Protein AF-A0A017RX42-F1 (afdb_monomer)

pLDDT: mean 83.81, std 12.06, range [43.91, 97.25]

Sequence (228 aa):
MAVVIDRKNDELLVKFDYSPERIAKVKTIEGYRWNALQKTWIIPFNEDNLAALKCLYHNEQMKIVFEDNSEDSIL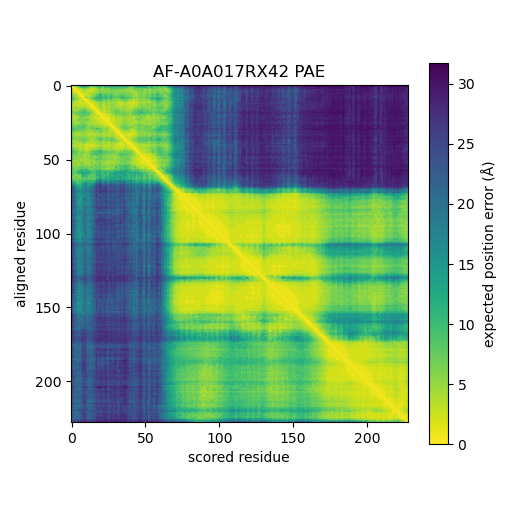IKRMEEELKLKGYSFKTRKSYLSHIKRFESYIIGKNIKDIAQQDIRNYILFLLDDEKSSHSFANQAISALKFLCSEVLKQGKIVETLPRPKRENKLPNVLSQEEVLRILKAVKNEKHKTLLFLIYSSGLRVGEVTRLKIEDIISSRMMIRVNQ

Foldseek 3Di:
DEWEWEDDPQKIWTDDDDDPLVVVLQVVAPPWDADPVVRTIIHGHDPVRVVSVCVSCVVGHYHYDYPPPDPVVVLLVLLLVQCVVVPHDPVLNVLLSVLVVVLCVVVPPDDPLPDALVSLQVVLVVLVPPPVHDLVNSQSSLVSNCSSCVPRSVNNVRNPPPDRDDDDDDDDDDDDPVRLVVVLVVDPDPVVSVLSCCCVVVVDDPVQSVPFDPVQQPPVVRGGHTDD

Structure (mmCIF, N/CA/C/O backbone):
data_AF-A0A017RX42-F1
#
_entry.id   AF-A0A017RX42-F1
#
loop_
_atom_site.group_PDB
_atom_site.id
_atom_site.type_symbol
_atom_site.label_atom_id
_atom_site.label_alt_id
_atom_site.label_comp_id
_atom_site.label_asym_id
_atom_site.label_entity_id
_atom_site.label_seq_id
_atom_site.pdbx_PDB_ins_code
_atom_site.Cartn_x
_atom_site.Cartn_y
_atom_site.Cartn_z
_atom_site.occupancy
_atom_site.B_iso_or_equiv
_atom_site.auth_seq_id
_atom_site.auth_comp_id
_atom_site.auth_asym_id
_atom_site.auth_atom_id
_atom_site.pdbx_PDB_model_num
ATOM 1 N N . MET A 1 1 ? 27.787 -2.022 21.077 1.00 50.81 1 MET A N 1
ATOM 2 C CA . MET A 1 1 ? 26.830 -2.236 22.189 1.00 50.81 1 MET A CA 1
ATOM 3 C C . MET A 1 1 ? 25.848 -1.079 22.179 1.00 50.81 1 MET A C 1
ATOM 5 O O . MET A 1 1 ? 26.275 0.049 22.397 1.00 50.81 1 MET A O 1
ATOM 9 N N . ALA A 1 2 ? 24.596 -1.336 21.800 1.00 66.75 2 ALA A N 1
ATOM 10 C CA . ALA A 1 2 ? 23.608 -0.298 21.509 1.00 66.75 2 ALA A CA 1
ATOM 11 C C . ALA A 1 2 ? 22.861 0.148 22.772 1.00 66.75 2 ALA A C 1
ATOM 13 O O . ALA A 1 2 ? 22.537 -0.684 23.617 1.00 66.75 2 ALA A O 1
ATOM 14 N N . VAL A 1 3 ? 22.566 1.443 22.878 1.00 67.69 3 VAL A N 1
ATOM 15 C CA . VAL A 1 3 ? 21.619 1.960 23.875 1.00 67.69 3 VAL A CA 1
ATOM 16 C C . VAL A 1 3 ? 20.220 1.757 23.306 1.00 67.69 3 VAL A C 1
ATOM 18 O O . VAL A 1 3 ? 19.921 2.218 22.201 1.00 67.69 3 VAL A O 1
ATOM 21 N N . VAL A 1 4 ? 19.381 1.021 24.030 1.00 70.00 4 VAL A N 1
ATOM 22 C CA . VAL A 1 4 ? 17.989 0.789 23.649 1.00 70.00 4 VAL A CA 1
ATOM 23 C C . VAL A 1 4 ? 17.122 1.716 24.480 1.00 70.00 4 VAL A C 1
ATOM 25 O O . VAL A 1 4 ? 17.139 1.638 25.707 1.00 70.00 4 VAL A O 1
ATOM 28 N N . ILE A 1 5 ? 16.390 2.603 23.813 1.00 71.12 5 ILE A N 1
ATOM 29 C CA . ILE A 1 5 ? 15.388 3.445 24.466 1.00 71.12 5 ILE A CA 1
ATOM 30 C C . ILE A 1 5 ? 14.026 2.955 24.019 1.00 71.12 5 ILE A C 1
ATOM 32 O O . ILE A 1 5 ? 13.739 2.898 22.824 1.00 71.12 5 ILE A O 1
ATOM 36 N N . ASP A 1 6 ? 13.223 2.582 24.993 1.00 66.69 6 ASP A N 1
ATOM 37 C CA . ASP A 1 6 ? 11.866 2.109 24.824 1.00 66.69 6 ASP A CA 1
ATOM 38 C C . ASP A 1 6 ? 10.901 3.108 25.466 1.00 66.69 6 ASP A C 1
ATOM 40 O O . ASP A 1 6 ? 11.273 3.835 26.387 1.00 66.69 6 ASP A O 1
ATOM 44 N N . ARG A 1 7 ? 9.690 3.227 24.930 1.00 66.62 7 ARG A N 1
ATOM 45 C CA . ARG A 1 7 ? 8.656 4.116 25.465 1.00 66.62 7 ARG A CA 1
ATOM 46 C C . ARG A 1 7 ? 7.469 3.262 25.844 1.00 66.62 7 ARG A C 1
ATOM 48 O O . ARG A 1 7 ? 6.911 2.574 24.997 1.00 66.62 7 ARG A O 1
ATOM 55 N N . LYS A 1 8 ? 7.031 3.400 27.089 1.00 66.38 8 LYS A N 1
ATOM 56 C CA . LYS A 1 8 ? 5.819 2.767 27.586 1.00 66.38 8 LYS A CA 1
ATOM 57 C C . LYS A 1 8 ? 4.974 3.826 28.287 1.00 66.38 8 LYS A C 1
ATOM 59 O O . LYS A 1 8 ? 5.347 4.304 29.352 1.00 66.38 8 LYS A O 1
ATOM 64 N N . ASN A 1 9 ? 3.846 4.197 27.678 1.00 66.88 9 ASN A N 1
ATOM 65 C CA . ASN A 1 9 ? 2.970 5.288 28.131 1.00 66.88 9 ASN A CA 1
ATOM 66 C C . ASN A 1 9 ? 3.731 6.634 28.249 1.00 66.88 9 ASN A C 1
ATOM 68 O O . ASN A 1 9 ? 4.363 7.068 27.277 1.00 66.88 9 ASN A O 1
ATOM 72 N N . ASP A 1 10 ? 3.692 7.255 29.433 1.00 69.56 10 ASP A N 1
ATOM 73 C CA . ASP A 1 10 ? 4.395 8.495 29.797 1.00 69.56 10 ASP A CA 1
ATOM 74 C C . ASP A 1 10 ? 5.782 8.236 30.414 1.00 69.56 10 ASP A C 1
ATOM 76 O O . ASP A 1 10 ? 6.328 9.069 31.135 1.00 69.56 10 ASP A O 1
ATOM 80 N N . GLU A 1 11 ? 6.382 7.072 30.149 1.00 77.81 11 GLU A N 1
ATOM 81 C CA . GLU A 1 11 ? 7.690 6.693 30.681 1.00 77.81 11 GLU A CA 1
ATOM 82 C C . GLU A 1 11 ? 8.645 6.219 29.573 1.00 77.81 11 GLU A C 1
ATOM 84 O O . GLU A 1 11 ? 8.285 5.470 28.661 1.00 77.81 11 GLU A O 1
ATOM 89 N N . LEU A 1 12 ? 9.900 6.651 29.669 1.00 77.25 12 LEU A N 1
ATOM 90 C CA . LEU A 1 12 ? 11.029 6.245 28.838 1.00 77.25 12 LEU A CA 1
ATOM 91 C C . LEU A 1 12 ? 11.862 5.203 29.589 1.00 77.25 12 LEU A C 1
ATOM 93 O O . LEU A 1 12 ? 12.390 5.468 30.667 1.00 77.25 12 LEU A O 1
ATOM 97 N N . LEU A 1 13 ? 12.001 4.020 29.002 1.00 77.69 13 LEU A N 1
ATOM 98 C CA . LEU A 1 13 ? 12.786 2.898 29.497 1.00 77.69 13 LEU A CA 1
ATOM 99 C C . LEU A 1 13 ? 14.137 2.865 28.778 1.00 77.69 13 LEU A C 1
ATOM 101 O O . LEU A 1 13 ? 14.226 2.532 27.599 1.00 77.69 13 LEU A O 1
ATOM 105 N N . VAL A 1 14 ? 15.214 3.175 29.488 1.00 78.81 14 VAL A N 1
ATOM 106 C CA . VAL A 1 14 ? 16.574 3.177 28.943 1.00 78.81 14 VAL A CA 1
ATOM 107 C C . VAL A 1 14 ? 17.309 1.907 29.384 1.00 78.81 14 VAL A C 1
ATOM 109 O O . VAL A 1 14 ? 17.491 1.647 30.578 1.00 78.81 14 VAL A O 1
ATOM 112 N N . LYS A 1 15 ? 17.736 1.106 28.401 1.00 79.25 15 LYS A N 1
ATOM 113 C CA . LYS A 1 15 ? 18.467 -0.161 28.553 1.00 79.25 15 LYS A CA 1
ATOM 114 C C . LYS A 1 15 ? 19.851 -0.059 27.914 1.00 79.25 15 LYS A C 1
ATOM 116 O O . LYS A 1 15 ? 19.978 0.269 26.735 1.00 79.25 15 LYS A O 1
ATOM 121 N N . PHE A 1 16 ? 20.889 -0.390 28.675 1.00 77.69 16 PHE A N 1
ATOM 122 C CA . PHE A 1 16 ? 22.264 -0.521 28.190 1.00 77.69 16 PHE A CA 1
ATOM 123 C C . PHE A 1 16 ? 23.083 -1.426 29.119 1.00 77.69 16 PHE A C 1
ATOM 125 O O . PHE A 1 16 ? 22.747 -1.586 30.292 1.00 77.69 16 PHE A O 1
ATOM 132 N N . ASP A 1 17 ? 24.176 -1.988 28.602 1.00 76.94 17 ASP A N 1
ATOM 133 C CA . ASP A 1 17 ? 25.140 -2.756 29.399 1.00 76.94 17 ASP A CA 1
ATOM 134 C C . ASP A 1 17 ? 25.828 -1.875 30.449 1.00 76.94 17 ASP A C 1
ATOM 136 O O . ASP A 1 17 ? 26.110 -0.703 30.176 1.00 76.94 17 ASP A O 1
ATOM 140 N N . TYR A 1 18 ? 26.125 -2.447 31.622 1.00 75.06 18 TYR A N 1
ATOM 141 C CA . TYR A 1 18 ? 26.716 -1.732 32.756 1.00 75.06 18 TYR A CA 1
ATOM 142 C C . TYR A 1 18 ? 27.962 -0.941 32.332 1.00 75.06 18 TYR A C 1
ATOM 144 O O . TYR A 1 18 ? 28.995 -1.508 31.983 1.00 75.06 18 TYR A O 1
ATOM 152 N N . SER A 1 19 ? 27.848 0.385 32.376 1.00 76.94 19 SER A N 1
ATOM 153 C CA . SER A 1 19 ? 28.938 1.321 32.130 1.00 76.94 19 SER A CA 1
ATOM 154 C C . SER A 1 19 ? 28.774 2.514 33.075 1.00 76.94 19 SER A C 1
ATOM 156 O O . SER A 1 19 ? 27.716 3.157 33.044 1.00 76.94 19 SER A O 1
ATOM 158 N N . PRO A 1 20 ? 29.783 2.830 33.911 1.00 73.50 20 PRO A N 1
ATOM 159 C CA . PRO A 1 20 ? 29.741 3.972 34.826 1.00 73.50 20 PRO A CA 1
ATOM 160 C C . PRO A 1 20 ? 29.433 5.299 34.118 1.00 73.50 20 PRO A C 1
ATOM 162 O O . PRO A 1 20 ? 28.670 6.112 34.634 1.00 73.50 20 PRO A O 1
ATOM 165 N N . GLU A 1 21 ? 29.948 5.479 32.899 1.00 75.06 21 GLU A N 1
ATOM 166 C CA . GLU A 1 21 ? 29.727 6.671 32.074 1.00 75.06 21 GLU A CA 1
ATOM 167 C C . GLU A 1 21 ? 28.262 6.806 31.641 1.00 75.06 21 GLU A C 1
ATOM 169 O O . GLU A 1 21 ? 27.674 7.885 31.712 1.00 75.06 21 GLU A O 1
ATOM 174 N N . ARG A 1 22 ? 27.628 5.698 31.237 1.00 71.94 22 ARG A N 1
ATOM 175 C CA . ARG A 1 22 ? 26.219 5.693 30.815 1.00 71.94 22 ARG A CA 1
ATOM 176 C C . ARG A 1 22 ? 25.268 5.921 31.985 1.00 71.94 22 ARG A C 1
ATOM 178 O O . ARG A 1 22 ? 24.244 6.574 31.810 1.00 71.94 22 ARG A O 1
ATOM 185 N N . ILE A 1 23 ? 25.616 5.419 33.169 1.00 75.31 23 ILE A N 1
ATOM 186 C CA . ILE A 1 23 ? 24.859 5.663 34.403 1.00 75.31 23 ILE A CA 1
ATOM 187 C C . ILE A 1 23 ? 24.949 7.142 34.795 1.00 75.31 23 ILE A C 1
ATOM 189 O O . ILE A 1 23 ? 23.933 7.730 35.159 1.00 75.31 23 ILE A O 1
ATOM 193 N N . ALA A 1 24 ? 26.133 7.756 34.687 1.00 76.06 24 ALA A N 1
ATOM 194 C CA . ALA A 1 24 ? 26.311 9.180 34.968 1.00 76.06 24 ALA A CA 1
ATOM 195 C C . ALA A 1 24 ? 25.427 10.056 34.064 1.00 76.06 24 ALA A C 1
ATOM 197 O O . ALA A 1 24 ? 24.757 10.947 34.576 1.00 76.06 24 ALA A O 1
ATOM 198 N N . LYS A 1 25 ? 25.341 9.732 32.762 1.00 77.56 25 LYS A N 1
ATOM 199 C CA . LYS A 1 25 ? 24.464 10.422 31.795 1.00 77.56 25 LYS A CA 1
ATOM 200 C C . LYS A 1 25 ? 22.975 10.337 32.160 1.00 77.56 25 LYS A C 1
ATOM 202 O O . LYS A 1 25 ? 22.270 11.333 32.064 1.00 77.56 25 LYS A O 1
ATOM 207 N N . VAL A 1 26 ? 22.483 9.170 32.593 1.00 76.69 26 VAL A N 1
ATOM 208 C CA . VAL A 1 26 ? 21.071 9.009 33.008 1.00 76.69 26 VAL A CA 1
ATOM 209 C C . VAL A 1 26 ? 20.759 9.808 34.270 1.00 76.69 26 VAL A C 1
ATOM 211 O O . VAL A 1 26 ? 19.697 10.417 34.361 1.00 76.69 26 VAL A O 1
ATOM 214 N N . LYS A 1 27 ? 21.689 9.837 35.232 1.00 75.81 27 LYS A N 1
ATOM 215 C CA . LYS A 1 27 ? 21.527 10.586 36.487 1.00 75.81 27 LYS A CA 1
ATOM 216 C C . LYS A 1 27 ? 21.486 12.107 36.295 1.00 75.81 27 LYS A C 1
ATOM 218 O O . LYS A 1 27 ? 21.126 12.810 37.232 1.00 75.81 27 LYS A O 1
ATOM 223 N N . THR A 1 28 ? 21.865 12.611 35.119 1.00 77.12 28 THR A N 1
ATOM 224 C CA . THR A 1 28 ? 21.787 14.037 34.763 1.00 77.12 28 THR A CA 1
ATOM 225 C C . THR A 1 28 ? 20.359 14.489 34.430 1.00 77.12 28 THR A C 1
ATOM 227 O O . THR A 1 28 ? 20.095 15.685 34.421 1.00 77.12 28 THR A O 1
ATOM 230 N N . ILE A 1 29 ? 19.438 13.563 34.149 1.00 78.00 29 ILE A N 1
ATOM 231 C CA . ILE A 1 29 ? 18.068 13.874 33.720 1.00 78.00 29 ILE A CA 1
ATOM 232 C C . ILE A 1 29 ? 17.133 13.862 34.928 1.00 78.00 29 ILE A C 1
ATOM 234 O O . ILE A 1 29 ? 17.193 12.940 35.732 1.00 78.00 29 ILE A O 1
ATOM 238 N N . GLU A 1 30 ? 16.239 14.838 35.062 1.00 69.62 30 GLU A N 1
ATOM 239 C CA . GLU A 1 30 ? 15.308 14.894 36.193 1.00 69.62 30 GLU A CA 1
ATOM 240 C C . GLU A 1 30 ? 14.263 13.763 36.168 1.00 69.62 30 GLU A C 1
ATOM 242 O O . GLU A 1 30 ? 13.749 13.364 35.121 1.00 69.62 30 GLU A O 1
ATOM 247 N N . GLY A 1 31 ? 13.938 13.232 37.353 1.00 72.69 31 GLY A N 1
ATOM 248 C CA . GLY A 1 31 ? 12.913 12.196 37.525 1.00 72.69 31 GLY A CA 1
ATOM 249 C C . GLY A 1 31 ? 13.368 10.758 37.245 1.00 72.69 31 GLY A C 1
ATOM 250 O O . GLY A 1 31 ? 12.529 9.859 37.202 1.00 72.69 31 GLY A O 1
ATOM 251 N N . TYR A 1 32 ? 14.670 10.506 37.071 1.00 80.75 32 TYR A N 1
ATOM 252 C CA . TYR A 1 32 ? 15.180 9.151 36.851 1.00 80.75 32 TYR A CA 1
ATOM 253 C C . TYR A 1 32 ? 14.893 8.215 38.039 1.00 80.75 32 TYR A C 1
ATOM 255 O O . TYR A 1 32 ? 15.097 8.555 39.205 1.00 80.75 32 TYR A O 1
ATOM 263 N N . ARG A 1 33 ? 14.484 6.979 37.742 1.00 81.38 33 ARG A N 1
ATOM 264 C CA . ARG A 1 33 ? 14.348 5.892 38.722 1.00 81.38 33 ARG A CA 1
ATOM 265 C C . ARG A 1 33 ? 14.906 4.591 38.160 1.00 81.38 33 ARG A C 1
ATOM 267 O O . ARG A 1 33 ? 14.784 4.306 36.971 1.00 81.38 33 ARG A O 1
ATOM 274 N N . TRP A 1 34 ? 15.524 3.782 39.010 1.00 82.69 34 TRP A N 1
ATOM 275 C CA . TRP A 1 34 ? 16.002 2.456 38.621 1.00 82.69 34 TRP A CA 1
ATOM 276 C C . TRP A 1 34 ? 14.921 1.405 38.877 1.00 82.69 34 TRP A C 1
ATOM 278 O O . TRP A 1 34 ? 14.401 1.305 39.986 1.00 82.69 34 TRP A O 1
ATOM 288 N N . ASN A 1 35 ? 14.605 0.593 37.868 1.00 80.31 35 ASN A N 1
ATOM 289 C CA . ASN A 1 35 ? 13.731 -0.566 38.010 1.00 80.31 35 ASN A CA 1
ATOM 290 C C . ASN A 1 35 ? 14.573 -1.845 38.093 1.00 80.31 35 ASN A C 1
ATOM 292 O O . ASN A 1 35 ? 15.109 -2.325 37.091 1.00 80.31 35 ASN A O 1
ATOM 296 N N . ALA A 1 36 ? 14.654 -2.417 39.296 1.00 75.00 36 ALA A N 1
ATOM 297 C CA . ALA A 1 36 ? 15.427 -3.626 39.564 1.00 75.00 36 ALA A CA 1
ATOM 298 C C . ALA A 1 36 ? 14.845 -4.892 38.905 1.00 75.00 36 ALA A C 1
ATOM 300 O O . ALA A 1 36 ? 15.612 -5.787 38.553 1.00 75.00 36 ALA A O 1
ATOM 301 N N . LEU A 1 37 ? 13.523 -4.960 38.693 1.00 71.38 37 LEU A N 1
ATOM 302 C CA . LEU A 1 37 ? 12.858 -6.114 38.072 1.00 71.38 37 LEU A CA 1
ATOM 303 C C . LEU A 1 37 ? 13.193 -6.218 36.582 1.00 71.38 37 LEU A C 1
ATOM 305 O O . LEU A 1 37 ? 13.456 -7.305 36.075 1.00 71.38 37 LEU A O 1
ATOM 309 N N . GLN A 1 38 ? 13.204 -5.081 35.884 1.00 69.19 38 GLN A N 1
ATOM 310 C CA . GLN A 1 38 ? 13.455 -5.027 34.440 1.00 69.19 38 GLN A CA 1
ATOM 311 C C . GLN A 1 38 ? 14.908 -4.678 34.084 1.00 69.19 38 GLN A C 1
ATOM 313 O O . GLN A 1 38 ? 15.260 -4.681 32.904 1.00 69.19 38 GLN A O 1
ATOM 318 N N . LYS A 1 39 ? 15.750 -4.403 35.094 1.00 80.25 39 LYS A N 1
ATOM 319 C CA . LYS A 1 39 ? 17.132 -3.912 34.953 1.00 80.25 39 LYS A CA 1
ATOM 320 C C . LYS A 1 39 ? 17.215 -2.709 34.006 1.00 80.25 39 LYS A C 1
ATOM 322 O O . LYS A 1 39 ? 18.064 -2.655 33.117 1.00 80.25 39 LYS A O 1
ATOM 327 N N . THR A 1 40 ? 16.298 -1.761 34.185 1.00 81.56 40 THR A N 1
ATOM 328 C CA . THR A 1 40 ? 16.124 -0.597 33.307 1.00 81.56 40 THR A CA 1
ATOM 329 C C . THR A 1 40 ? 16.084 0.698 34.086 1.00 81.56 40 THR A C 1
ATOM 331 O O . THR A 1 40 ? 15.501 0.764 35.169 1.00 81.56 40 THR A O 1
ATOM 334 N N . TRP A 1 41 ? 16.604 1.761 33.484 1.00 82.00 41 TRP A N 1
ATOM 335 C CA . TRP A 1 41 ? 16.354 3.115 33.958 1.00 82.00 41 TRP A CA 1
ATOM 336 C C . TRP A 1 41 ? 15.018 3.604 33.409 1.00 82.00 41 TRP A C 1
ATOM 338 O O . TRP A 1 41 ? 14.749 3.433 32.224 1.00 82.00 41 TRP A O 1
ATOM 348 N N . ILE A 1 42 ? 14.183 4.185 34.261 1.00 77.25 42 ILE A N 1
ATOM 349 C CA . ILE A 1 42 ? 12.906 4.785 33.883 1.00 77.25 42 ILE A CA 1
ATOM 350 C C . ILE A 1 42 ? 13.025 6.295 34.055 1.00 77.25 42 ILE A C 1
ATOM 352 O O . ILE A 1 42 ? 13.475 6.760 35.100 1.00 77.25 42 ILE A O 1
ATOM 356 N N . ILE A 1 43 ? 12.620 7.046 33.040 1.00 81.81 43 ILE A N 1
ATOM 357 C CA . ILE A 1 43 ? 12.624 8.509 33.017 1.00 81.81 43 ILE A CA 1
ATOM 358 C C . ILE A 1 43 ? 11.225 8.970 32.581 1.00 81.81 43 ILE A C 1
ATOM 360 O O . ILE A 1 43 ? 10.692 8.398 31.632 1.00 81.81 43 ILE A O 1
ATOM 364 N N . PRO A 1 44 ? 10.607 9.978 33.218 1.00 74.62 44 PRO A N 1
ATOM 365 C CA . PRO A 1 44 ? 9.342 10.539 32.755 1.00 74.62 44 PRO A CA 1
ATOM 366 C C . PRO A 1 44 ? 9.458 11.057 31.317 1.00 74.62 44 PRO A C 1
ATOM 368 O O . PRO A 1 44 ? 10.424 11.746 30.968 1.00 74.62 44 PRO A O 1
ATOM 371 N N . PHE A 1 45 ? 8.483 10.726 30.475 1.00 70.81 45 PHE A N 1
ATOM 372 C CA . PHE A 1 45 ? 8.414 11.223 29.109 1.00 70.81 45 PHE A CA 1
ATOM 373 C C . PHE A 1 45 ? 8.090 12.720 29.124 1.00 70.81 45 PHE A C 1
ATOM 375 O O . PHE A 1 45 ? 7.000 13.128 29.508 1.00 70.81 45 PHE A O 1
ATOM 382 N N . ASN A 1 46 ? 9.046 13.531 28.681 1.00 74.00 46 ASN A N 1
ATOM 383 C CA . ASN A 1 46 ? 8.857 14.943 28.374 1.00 74.00 46 ASN A CA 1
ATOM 384 C C . ASN A 1 46 ? 9.662 15.271 27.106 1.00 74.00 46 ASN A C 1
ATOM 386 O O . ASN A 1 46 ? 10.666 14.598 26.836 1.00 74.00 46 ASN A O 1
ATOM 390 N N . GLU A 1 47 ? 9.249 16.271 26.323 1.00 64.94 47 GLU A N 1
ATOM 391 C CA . GLU A 1 47 ? 9.963 16.647 25.090 1.00 64.94 47 GLU A CA 1
ATOM 392 C C . GLU A 1 47 ? 11.426 17.017 25.382 1.00 64.94 47 GLU A C 1
ATOM 394 O O . GLU A 1 47 ? 12.331 16.566 24.672 1.00 64.94 47 GLU A O 1
ATOM 399 N N . ASP A 1 48 ? 11.663 17.701 26.504 1.00 70.88 48 ASP A N 1
ATOM 400 C CA . ASP A 1 48 ? 12.996 18.068 26.993 1.00 70.88 48 ASP A CA 1
ATOM 401 C C . ASP A 1 48 ? 13.841 16.844 27.369 1.00 70.88 48 ASP A C 1
ATOM 403 O O . ASP A 1 48 ? 15.004 16.734 26.979 1.00 70.88 48 ASP A 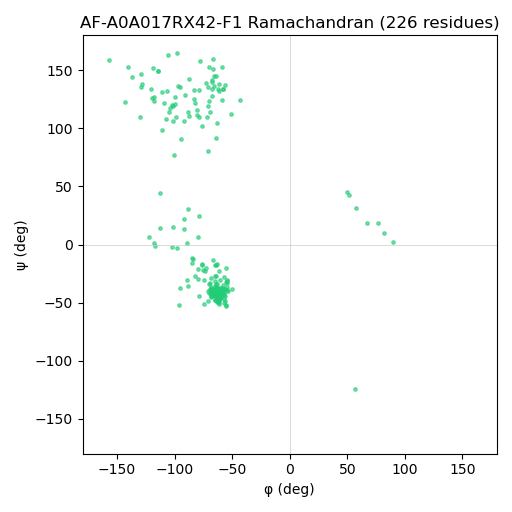O 1
ATOM 407 N N . ASN A 1 49 ? 13.247 15.864 28.058 1.00 73.06 49 ASN A N 1
ATOM 408 C CA . ASN A 1 49 ? 13.935 14.634 28.465 1.00 73.06 49 ASN A CA 1
ATOM 409 C C . ASN A 1 49 ? 14.285 13.755 27.257 1.00 73.06 49 ASN A C 1
ATOM 411 O O . ASN A 1 49 ? 15.355 13.142 27.210 1.00 73.06 49 ASN A O 1
ATOM 415 N N . LEU A 1 50 ? 13.409 13.709 26.249 1.00 68.25 50 LEU A N 1
ATOM 416 C CA . LEU A 1 50 ? 13.670 12.995 25.002 1.00 68.25 50 LEU A CA 1
ATOM 417 C C . LEU A 1 50 ? 14.780 13.679 24.191 1.00 68.25 50 LEU A C 1
ATOM 419 O O . LEU A 1 50 ? 15.638 12.991 23.630 1.00 68.25 50 LEU A O 1
ATOM 423 N N . ALA A 1 51 ? 14.780 15.012 24.128 1.00 70.12 51 ALA A N 1
ATOM 424 C CA . ALA A 1 51 ? 15.840 15.786 23.490 1.00 70.12 51 ALA A CA 1
ATOM 425 C C . ALA A 1 51 ? 17.184 15.602 24.216 1.00 70.12 51 ALA A C 1
ATOM 427 O O . ALA A 1 51 ? 18.199 15.342 23.564 1.00 70.12 51 ALA A O 1
ATOM 428 N N . ALA A 1 52 ? 17.181 15.626 25.552 1.00 72.50 52 ALA A N 1
ATOM 429 C CA . ALA A 1 52 ? 18.355 15.374 26.380 1.00 72.50 52 ALA A CA 1
ATOM 430 C C . ALA A 1 52 ? 18.927 13.969 26.142 1.00 72.50 52 ALA A C 1
ATOM 432 O O . ALA A 1 52 ? 20.122 13.832 25.886 1.00 72.50 52 ALA A O 1
ATOM 433 N N . LEU A 1 53 ? 18.089 12.926 26.118 1.00 71.31 53 LEU A N 1
ATOM 434 C CA . LEU A 1 53 ? 18.531 11.557 25.820 1.00 71.31 53 LEU A CA 1
ATOM 435 C C . LEU A 1 53 ? 19.102 11.419 24.405 1.00 71.31 53 LEU A C 1
ATOM 437 O O . LEU A 1 53 ? 20.131 10.769 24.218 1.00 71.31 53 LEU A O 1
ATOM 441 N N . LYS A 1 54 ? 18.476 12.051 23.405 1.00 68.19 54 LYS A N 1
ATOM 442 C CA . LYS A 1 54 ? 19.000 12.070 22.029 1.00 68.19 54 LYS A CA 1
ATOM 443 C C . LYS A 1 54 ? 20.356 12.771 21.941 1.00 68.19 54 LYS A C 1
ATOM 445 O O . LYS A 1 54 ? 21.211 12.318 21.187 1.00 68.19 54 LYS A O 1
ATOM 450 N N . CYS A 1 55 ? 20.560 13.839 22.710 1.00 69.94 55 CYS A N 1
ATOM 451 C CA . CYS A 1 55 ? 21.820 14.579 22.761 1.00 69.94 55 CYS A CA 1
ATOM 452 C C . CYS A 1 55 ? 22.925 13.773 23.468 1.00 69.94 55 CYS A C 1
ATOM 454 O O . CYS A 1 55 ? 24.010 13.577 22.924 1.00 69.94 55 CYS A O 1
ATOM 456 N N . LEU A 1 56 ? 22.628 13.213 24.644 1.00 69.62 56 LEU A N 1
ATOM 457 C CA . LEU A 1 56 ? 23.586 12.482 25.485 1.00 69.62 56 LEU A CA 1
ATOM 458 C C . LEU A 1 56 ? 24.115 11.188 24.843 1.00 69.62 56 LEU A C 1
ATOM 460 O O . LEU A 1 56 ? 25.238 10.754 25.138 1.00 69.62 56 LEU A O 1
ATOM 464 N N . TYR A 1 57 ? 23.320 10.578 23.961 1.00 67.25 57 TYR A N 1
ATOM 465 C CA . TYR A 1 57 ? 23.663 9.343 23.253 1.00 67.25 57 TYR A CA 1
ATOM 466 C C . TYR A 1 57 ? 23.853 9.533 21.737 1.00 67.25 57 TYR A C 1
ATOM 468 O O . TYR A 1 57 ? 23.936 8.542 21.017 1.00 67.25 57 TYR A O 1
ATOM 476 N N . HIS A 1 58 ? 23.987 10.775 21.248 1.00 60.00 58 HIS A N 1
ATOM 477 C CA . HIS A 1 58 ? 24.134 11.096 19.817 1.00 60.00 58 HIS A CA 1
ATOM 478 C C . HIS A 1 58 ? 25.311 10.371 19.133 1.00 60.00 58 HIS A C 1
ATOM 480 O O . HIS A 1 58 ? 25.225 10.010 17.962 1.00 60.00 58 HIS A O 1
ATOM 486 N N . ASN A 1 59 ? 26.388 10.110 19.879 1.00 59.06 59 ASN A N 1
ATOM 487 C CA . ASN A 1 59 ? 27.597 9.444 19.379 1.00 59.06 59 ASN A CA 1
ATOM 488 C C . ASN A 1 59 ? 27.559 7.906 19.495 1.00 59.06 59 ASN A C 1
ATOM 490 O O . ASN A 1 59 ? 28.537 7.241 19.153 1.00 59.06 59 ASN A O 1
ATOM 494 N N . GLU A 1 60 ? 26.466 7.317 19.989 1.00 64.38 60 GLU A N 1
ATOM 495 C CA . GLU A 1 60 ? 26.329 5.871 20.192 1.00 64.38 60 GLU A CA 1
ATOM 496 C C . GLU A 1 60 ? 25.251 5.281 19.263 1.00 64.38 60 GLU A C 1
ATOM 498 O O . GLU A 1 60 ? 24.269 5.933 18.917 1.00 64.38 60 GLU A O 1
ATOM 503 N N . GLN A 1 61 ? 25.405 4.013 18.852 1.00 52.03 61 GLN A N 1
ATOM 504 C CA . GLN A 1 61 ? 24.357 3.315 18.096 1.00 52.03 61 GLN A CA 1
ATOM 505 C C . GLN A 1 61 ? 23.102 3.176 18.967 1.00 52.03 61 GLN A C 1
ATOM 507 O O . GLN A 1 61 ? 23.052 2.346 19.878 1.00 52.03 61 GLN A O 1
ATOM 512 N N . MET A 1 62 ? 22.091 3.988 18.677 1.00 55.88 62 MET A N 1
ATOM 513 C CA . MET A 1 62 ? 20.834 4.034 19.412 1.00 55.88 62 MET A CA 1
ATOM 514 C C . MET A 1 62 ? 19.757 3.249 18.661 1.00 55.88 62 MET A C 1
ATOM 516 O O . MET A 1 62 ? 19.501 3.494 17.481 1.00 55.88 62 MET A O 1
ATOM 520 N N . LYS A 1 63 ? 19.100 2.310 19.345 1.00 51.53 63 LYS A N 1
ATOM 521 C CA . LYS A 1 63 ? 17.865 1.685 18.855 1.00 51.53 63 LYS A CA 1
ATOM 522 C C . LYS A 1 63 ? 16.708 2.209 19.684 1.00 51.53 63 LYS A C 1
ATOM 524 O O . LYS A 1 63 ? 16.566 1.843 20.846 1.00 51.53 63 LYS A O 1
ATOM 529 N N . ILE A 1 64 ? 15.892 3.062 19.081 1.00 57.59 64 ILE A N 1
ATOM 530 C CA . ILE A 1 64 ? 14.638 3.489 19.691 1.00 57.59 64 ILE A CA 1
ATOM 531 C C . ILE A 1 64 ? 13.578 2.470 19.284 1.00 57.59 64 ILE A C 1
ATOM 533 O O . ILE A 1 64 ? 13.250 2.356 18.102 1.00 57.59 64 ILE A O 1
ATOM 537 N N . VAL A 1 65 ? 13.112 1.678 20.243 1.00 50.28 65 VAL A N 1
ATOM 538 C CA . VAL A 1 65 ? 12.064 0.678 20.038 1.00 50.28 65 VAL A CA 1
ATOM 539 C C . VAL A 1 65 ? 10.858 1.185 20.796 1.00 50.28 65 VAL A C 1
ATOM 541 O O . VAL A 1 65 ? 10.807 1.046 22.001 1.00 50.28 65 VAL A O 1
ATOM 544 N N . PHE A 1 66 ? 9.914 1.818 20.114 1.00 52.88 66 PHE A N 1
ATOM 545 C CA . PHE A 1 66 ? 8.646 2.166 20.740 1.00 52.88 66 PHE A CA 1
ATOM 546 C C . PHE A 1 66 ? 7.804 0.883 20.820 1.00 52.88 66 PHE A C 1
ATOM 548 O O . PHE A 1 66 ? 7.268 0.451 19.796 1.00 52.88 66 PHE A O 1
ATOM 555 N N . GLU A 1 67 ? 7.718 0.233 21.987 1.00 44.28 67 GLU A N 1
ATOM 556 C CA . GLU A 1 67 ? 6.639 -0.729 22.242 1.00 44.28 67 GLU A CA 1
ATOM 557 C C . GLU A 1 67 ? 5.325 0.044 22.404 1.00 44.28 67 GLU A C 1
ATOM 559 O O . GLU A 1 67 ? 4.839 0.284 23.511 1.00 44.28 67 GLU A O 1
ATOM 564 N N . ASP A 1 68 ? 4.725 0.424 21.272 1.00 43.91 68 ASP A N 1
ATOM 565 C CA . ASP A 1 68 ? 3.326 0.835 21.236 1.00 43.91 68 ASP A CA 1
ATOM 566 C C . ASP A 1 68 ? 2.473 -0.378 21.633 1.00 43.91 68 ASP A C 1
ATOM 568 O O . ASP A 1 68 ? 2.074 -1.198 20.806 1.00 43.91 68 ASP A O 1
ATOM 572 N N . ASN A 1 69 ? 2.198 -0.489 22.932 1.00 47.47 69 ASN A N 1
ATOM 573 C CA . ASN A 1 69 ? 1.080 -1.254 23.480 1.00 47.47 69 ASN A CA 1
ATOM 574 C C . ASN A 1 69 ? -0.233 -0.453 23.355 1.00 47.47 69 ASN A C 1
ATOM 576 O O . ASN A 1 69 ? -1.162 -0.659 24.136 1.00 47.47 69 ASN A O 1
ATOM 580 N N . SER A 1 70 ? -0.307 0.486 22.403 1.00 58.59 70 SER A N 1
ATOM 581 C CA . SER A 1 70 ? -1.556 1.137 22.037 1.00 58.59 70 SER A CA 1
ATOM 582 C C . SER A 1 70 ? -2.495 0.103 21.421 1.00 58.59 70 SER A C 1
ATOM 584 O O . SER A 1 70 ? -2.084 -0.838 20.734 1.00 58.59 70 SER A O 1
ATOM 586 N N . GLU A 1 71 ? -3.786 0.268 21.679 1.00 62.12 71 GLU A N 1
ATOM 587 C CA . GLU A 1 71 ? -4.825 -0.596 21.126 1.00 62.12 71 GLU A CA 1
ATOM 588 C C . GLU A 1 71 ? -4.783 -0.622 19.580 1.00 62.12 71 GLU A C 1
ATOM 590 O O . GLU A 1 71 ? -5.068 -1.648 18.953 1.00 62.12 71 GLU A O 1
ATOM 595 N N . ASP A 1 72 ? -4.303 0.468 18.978 1.00 64.75 72 ASP A N 1
ATOM 596 C CA . ASP A 1 72 ? -4.095 0.641 17.540 1.00 64.75 72 ASP A CA 1
ATOM 597 C C . ASP A 1 72 ? -2.985 -0.263 16.981 1.00 64.75 72 ASP A C 1
ATOM 599 O O . ASP A 1 72 ? -3.128 -0.856 15.907 1.00 64.75 72 ASP A O 1
ATOM 603 N N . SER A 1 73 ? -1.901 -0.466 17.734 1.00 70.62 73 SER A N 1
ATOM 604 C CA . SER A 1 73 ? -0.801 -1.369 17.364 1.00 70.62 73 SER A CA 1
ATOM 605 C C . SER A 1 73 ? -1.267 -2.826 17.259 1.00 70.62 73 SER A C 1
ATOM 607 O O . SER A 1 73 ? -0.922 -3.544 16.311 1.00 70.62 73 SER A O 1
ATOM 609 N N . ILE A 1 74 ? -2.145 -3.250 18.175 1.00 82.81 74 ILE A N 1
ATOM 610 C CA . ILE A 1 74 ? -2.755 -4.587 18.162 1.00 82.81 74 ILE A CA 1
ATOM 611 C C . ILE A 1 74 ? -3.647 -4.757 16.927 1.00 82.81 74 ILE A C 1
ATOM 613 O O . ILE A 1 74 ? -3.600 -5.794 16.258 1.00 82.81 74 ILE A O 1
ATOM 617 N N . LEU A 1 75 ? -4.441 -3.739 16.589 1.00 85.44 75 LEU A N 1
ATOM 618 C CA . LEU A 1 75 ? -5.320 -3.777 15.424 1.00 85.44 75 LEU A CA 1
ATOM 619 C C . LEU A 1 75 ? -4.537 -3.847 14.108 1.00 85.44 75 LEU A C 1
ATOM 621 O O . LEU A 1 75 ? -4.879 -4.645 13.232 1.00 85.44 75 LEU A O 1
ATOM 625 N N . ILE A 1 76 ? -3.475 -3.049 13.976 1.00 86.62 76 ILE A N 1
ATOM 626 C CA . ILE A 1 76 ? -2.591 -3.059 12.804 1.00 86.62 76 ILE A CA 1
ATOM 627 C C . ILE A 1 76 ? -1.957 -4.435 12.621 1.00 86.62 76 ILE A C 1
ATOM 629 O O . ILE A 1 76 ? -1.945 -4.959 11.503 1.00 86.62 76 ILE A O 1
ATOM 633 N N . LYS A 1 77 ? -1.491 -5.052 13.711 1.00 89.50 77 LYS A N 1
ATOM 634 C CA . LYS A 1 77 ? -0.935 -6.406 13.676 1.00 89.50 77 LYS A CA 1
ATOM 635 C C . LYS A 1 77 ? -1.975 -7.432 13.223 1.00 89.50 77 LYS A C 1
ATOM 637 O O . LYS A 1 77 ? -1.705 -8.211 12.311 1.00 89.50 77 LYS A O 1
ATOM 642 N N . ARG A 1 78 ? -3.188 -7.382 13.782 1.00 91.69 78 ARG A N 1
ATOM 643 C CA . ARG A 1 78 ? -4.291 -8.267 13.378 1.00 91.69 78 ARG A CA 1
ATOM 644 C C . ARG A 1 78 ? -4.646 -8.095 11.901 1.00 91.69 78 ARG A C 1
ATOM 646 O O . ARG A 1 78 ? -4.839 -9.076 11.191 1.00 91.69 78 ARG A O 1
ATOM 653 N N . MET A 1 79 ? -4.700 -6.857 11.409 1.00 93.88 79 MET A N 1
ATOM 654 C CA . MET A 1 79 ? -4.943 -6.591 9.992 1.00 93.88 79 MET A CA 1
ATOM 655 C C . MET A 1 79 ? -3.833 -7.173 9.108 1.00 93.88 79 MET A C 1
ATOM 657 O O . MET A 1 79 ? -4.123 -7.745 8.056 1.00 93.88 79 MET A O 1
ATOM 661 N N . GLU A 1 80 ? -2.568 -7.044 9.515 1.00 94.12 80 GLU A N 1
ATOM 662 C CA . GLU A 1 80 ? -1.442 -7.616 8.777 1.00 94.12 80 GLU A CA 1
ATOM 663 C C . GLU A 1 80 ? -1.519 -9.148 8.692 1.00 94.12 80 GLU A C 1
ATOM 665 O O . GLU A 1 80 ? -1.255 -9.715 7.624 1.00 94.12 80 GLU A O 1
ATOM 670 N N . GLU A 1 81 ? -1.903 -9.805 9.788 1.00 94.56 81 GLU A N 1
ATOM 671 C CA . GLU A 1 81 ? -2.110 -11.254 9.865 1.00 94.56 81 GLU A CA 1
ATOM 672 C C . GLU A 1 81 ? -3.241 -11.709 8.932 1.00 94.56 81 GLU A C 1
ATOM 674 O O . GLU A 1 81 ? -3.020 -12.586 8.097 1.00 94.56 81 GLU A O 1
ATOM 679 N N . GLU A 1 82 ? -4.405 -11.057 8.978 1.00 96.06 82 GLU A N 1
ATOM 680 C CA . GLU A 1 82 ? -5.546 -11.368 8.102 1.00 96.06 82 GLU A CA 1
ATOM 681 C C . GLU A 1 82 ? -5.201 -11.186 6.616 1.00 96.06 82 GLU A C 1
ATOM 683 O O . GLU A 1 82 ? -5.508 -12.033 5.772 1.00 96.06 82 GLU A O 1
ATOM 688 N N . LEU A 1 83 ? -4.497 -10.102 6.269 1.00 95.62 83 LEU A N 1
ATOM 689 C CA . LEU A 1 83 ? -4.045 -9.890 4.894 1.00 95.62 83 LEU A CA 1
ATOM 690 C C . LEU A 1 83 ? -3.051 -10.974 4.455 1.00 95.62 83 LEU A C 1
ATOM 692 O O . LEU A 1 83 ? -3.063 -11.394 3.296 1.00 95.62 83 LEU A O 1
ATOM 696 N N . LYS A 1 84 ? -2.179 -11.431 5.361 1.00 95.62 84 LYS A N 1
ATOM 697 C CA . LYS A 1 84 ? -1.228 -12.510 5.076 1.00 95.62 84 LYS A CA 1
ATOM 698 C C . LYS A 1 84 ? -1.955 -13.838 4.858 1.00 95.62 84 LYS A C 1
ATOM 700 O O . LYS A 1 84 ? -1.633 -14.529 3.896 1.00 95.62 84 LYS A O 1
ATOM 705 N N . LEU A 1 85 ? -2.940 -14.166 5.696 1.00 95.81 85 LEU A N 1
ATOM 706 C CA . LEU A 1 85 ? -3.749 -15.384 5.579 1.00 95.81 85 LEU A CA 1
ATOM 707 C C . LEU A 1 85 ? -4.515 -15.442 4.253 1.00 95.81 85 LEU A C 1
ATOM 709 O O . LEU A 1 85 ? -4.583 -16.495 3.629 1.00 95.81 85 LEU A O 1
ATOM 713 N N . LYS A 1 86 ? -5.012 -14.300 3.768 1.00 94.44 86 LYS A N 1
ATOM 714 C CA . LYS A 1 86 ? -5.679 -14.198 2.460 1.00 94.44 86 LYS A CA 1
ATOM 715 C C . LYS A 1 86 ? -4.723 -14.133 1.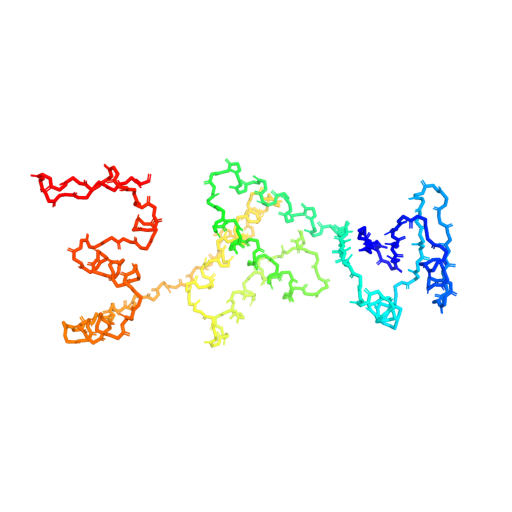259 1.00 94.44 86 LYS A C 1
ATOM 717 O O . LYS A 1 86 ? -5.171 -13.921 0.136 1.00 94.44 86 LYS A O 1
ATOM 722 N N . GLY A 1 87 ? -3.415 -14.297 1.469 1.00 94.31 87 GLY A N 1
ATOM 723 C CA . GLY A 1 87 ? -2.427 -14.372 0.389 1.00 94.31 87 GLY A CA 1
ATOM 724 C C . GLY A 1 87 ? -2.073 -13.030 -0.258 1.00 94.31 87 GLY A C 1
ATOM 725 O O . GLY A 1 87 ? -1.527 -13.003 -1.362 1.00 94.31 87 GLY A O 1
ATOM 726 N N . TYR A 1 88 ? -2.353 -11.896 0.395 1.00 94.94 88 TYR A N 1
ATOM 727 C CA . TYR A 1 88 ? -2.004 -10.591 -0.165 1.00 94.94 88 TYR A CA 1
ATOM 728 C C . TYR A 1 88 ? -0.487 -10.371 -0.215 1.00 94.94 88 TYR A C 1
ATOM 730 O O . TYR A 1 88 ? 0.257 -10.644 0.734 1.00 94.94 88 TYR A O 1
ATOM 738 N N . SER A 1 89 ? -0.025 -9.773 -1.319 1.00 92.81 89 SER A N 1
ATOM 739 C CA . SER A 1 89 ? 1.385 -9.419 -1.493 1.00 92.81 89 SER A CA 1
ATOM 740 C C . SER A 1 89 ? 1.874 -8.469 -0.393 1.00 92.81 89 SER A C 1
ATOM 742 O O . SER A 1 89 ? 1.114 -7.658 0.138 1.00 92.81 89 SER A O 1
ATOM 744 N N . PHE A 1 90 ? 3.175 -8.497 -0.089 1.00 92.12 90 PHE A N 1
ATOM 745 C CA . PHE A 1 90 ? 3.782 -7.555 0.863 1.00 92.12 90 PHE A CA 1
ATOM 746 C C . PHE A 1 90 ? 3.512 -6.084 0.498 1.00 92.12 90 PHE A C 1
ATOM 748 O O . PHE A 1 90 ? 3.227 -5.269 1.373 1.00 92.12 90 PHE A O 1
ATOM 755 N N . LYS A 1 91 ? 3.540 -5.746 -0.799 1.00 90.38 91 LYS A N 1
ATOM 756 C CA . LYS A 1 91 ? 3.250 -4.384 -1.274 1.00 90.38 91 LYS A CA 1
ATOM 757 C C . LYS A 1 91 ? 1.806 -3.984 -0.977 1.00 90.38 91 LYS A C 1
ATOM 759 O O . LYS A 1 91 ? 1.573 -2.873 -0.507 1.00 90.38 91 LYS A O 1
ATOM 764 N N . THR A 1 92 ? 0.857 -4.890 -1.206 1.00 93.12 92 THR A N 1
ATOM 765 C CA . THR A 1 92 ? -0.558 -4.642 -0.909 1.00 93.12 92 THR A CA 1
ATOM 766 C C . THR A 1 92 ? -0.781 -4.497 0.589 1.00 93.12 92 THR A C 1
ATOM 768 O O . THR A 1 92 ? -1.440 -3.550 1.004 1.00 93.12 92 THR A O 1
ATOM 771 N N . ARG A 1 93 ? -0.155 -5.360 1.402 1.00 94.50 93 ARG A N 1
ATOM 772 C CA . ARG A 1 93 ? -0.190 -5.259 2.866 1.00 94.50 93 ARG A CA 1
ATOM 773 C C . ARG A 1 93 ? 0.287 -3.897 3.348 1.00 94.50 93 ARG A C 1
ATOM 775 O O . ARG A 1 93 ? -0.455 -3.187 4.016 1.00 94.50 93 ARG A O 1
ATOM 782 N N . LYS A 1 94 ? 1.477 -3.481 2.912 1.00 92.69 94 LYS A N 1
ATOM 783 C CA . LYS A 1 94 ? 2.043 -2.171 3.252 1.00 92.69 94 LYS A CA 1
ATOM 784 C C . LYS A 1 94 ? 1.132 -1.010 2.835 1.00 92.69 94 LYS A C 1
ATOM 786 O O . LYS A 1 94 ? 0.950 -0.077 3.611 1.00 92.69 94 LYS A O 1
ATOM 791 N N . SER A 1 95 ? 0.561 -1.065 1.630 1.00 92.88 95 SER A N 1
ATOM 792 C CA . SE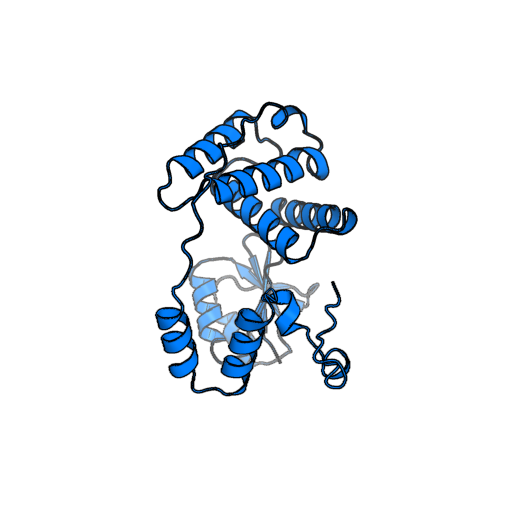R A 1 95 ? -0.378 -0.048 1.140 1.00 92.88 95 SER A CA 1
ATOM 793 C C . SER A 1 95 ? -1.632 0.030 2.016 1.00 92.88 95 SER A C 1
ATOM 795 O O . SER A 1 95 ? -2.000 1.118 2.450 1.00 92.88 95 SER A O 1
ATOM 797 N N . TYR A 1 96 ? -2.240 -1.111 2.349 1.00 95.94 96 TYR A N 1
ATOM 798 C CA . TYR A 1 96 ? -3.455 -1.161 3.163 1.00 95.94 96 TYR A CA 1
ATOM 799 C C . TYR A 1 96 ? -3.206 -0.617 4.571 1.00 95.94 96 TYR A C 1
ATOM 801 O O . TYR A 1 96 ? -3.925 0.279 5.006 1.00 95.94 96 TYR A O 1
ATOM 809 N N . LEU A 1 97 ? -2.144 -1.075 5.241 1.00 92.56 97 LEU A N 1
ATOM 810 C CA . LEU A 1 97 ? -1.764 -0.575 6.566 1.00 92.56 97 LEU A CA 1
ATOM 811 C C . LEU A 1 97 ? -1.475 0.933 6.544 1.00 92.56 97 LEU A C 1
ATOM 813 O O . LEU A 1 97 ? -1.870 1.657 7.453 1.00 92.56 97 LEU A O 1
ATOM 817 N N . SER A 1 98 ? -0.828 1.434 5.485 1.00 89.44 98 SER A N 1
ATOM 818 C CA . SER A 1 98 ? -0.576 2.869 5.328 1.00 89.44 98 SER A CA 1
ATOM 819 C C . SER A 1 98 ? -1.861 3.684 5.169 1.00 89.44 98 SER A C 1
ATOM 821 O O . SER A 1 98 ? -1.908 4.817 5.646 1.00 89.44 98 SER A O 1
ATOM 823 N N . HIS A 1 99 ? -2.882 3.147 4.494 1.00 93.50 99 HIS A N 1
ATOM 824 C CA . HIS A 1 99 ? -4.185 3.803 4.393 1.00 93.50 99 HIS A CA 1
ATOM 825 C C . HIS A 1 99 ? -4.910 3.830 5.739 1.00 93.50 99 HIS A C 1
ATOM 827 O O . HIS A 1 99 ? -5.496 4.856 6.071 1.00 93.50 99 HIS A O 1
ATOM 833 N N . ILE A 1 100 ? -4.818 2.758 6.532 1.00 92.00 100 ILE A N 1
ATOM 834 C CA . ILE A 1 100 ? -5.423 2.726 7.869 1.00 92.00 100 ILE A CA 1
ATOM 835 C C . ILE A 1 100 ? -4.771 3.748 8.796 1.00 92.00 100 ILE A C 1
ATOM 837 O O . ILE A 1 100 ? -5.487 4.561 9.363 1.00 92.00 100 ILE A O 1
ATOM 841 N N . LYS A 1 101 ? -3.436 3.810 8.850 1.00 88.38 101 LYS A N 1
ATOM 842 C CA . LYS A 1 101 ? -2.726 4.831 9.644 1.00 88.38 101 LYS A CA 1
ATOM 843 C C . LYS A 1 101 ? -3.119 6.259 9.261 1.00 88.38 101 LYS A C 1
ATOM 845 O O . LYS A 1 101 ? -3.238 7.138 10.109 1.00 88.38 101 LYS A O 1
ATOM 850 N N . ARG A 1 102 ? -3.323 6.511 7.963 1.00 88.25 102 ARG A N 1
ATOM 851 C CA . ARG A 1 102 ? -3.764 7.826 7.478 1.00 88.25 102 ARG A CA 1
ATOM 852 C C . ARG A 1 102 ? -5.200 8.139 7.896 1.00 88.25 102 ARG A C 1
ATOM 854 O O . ARG A 1 102 ? -5.490 9.290 8.192 1.00 88.25 102 ARG A O 1
ATOM 861 N N . PHE A 1 103 ? -6.083 7.146 7.888 1.00 89.38 103 PHE A N 1
ATOM 862 C CA . PHE A 1 103 ? -7.459 7.309 8.348 1.00 89.38 103 PHE A CA 1
ATOM 863 C C . PHE A 1 103 ? -7.531 7.527 9.862 1.00 89.38 103 PHE A C 1
ATOM 865 O O . PHE A 1 103 ? -8.224 8.428 10.313 1.00 89.38 103 PHE A O 1
ATOM 872 N N . GLU A 1 104 ? -6.756 6.773 10.633 1.00 85.75 104 GLU A N 1
ATOM 873 C CA . GLU A 1 104 ? -6.598 6.951 12.079 1.00 85.75 104 GLU A CA 1
ATOM 874 C C . GLU A 1 104 ? -6.137 8.377 12.421 1.00 85.75 104 GLU A C 1
ATOM 876 O O . GLU A 1 104 ? -6.732 9.046 13.258 1.00 85.75 104 GLU A O 1
ATOM 881 N N . SER A 1 105 ? -5.164 8.898 11.664 1.00 85.25 105 SER A N 1
ATOM 882 C CA . SER A 1 105 ? -4.705 10.290 11.791 1.00 85.25 105 SER A CA 1
ATOM 883 C C . SER A 1 105 ? -5.771 11.334 11.420 1.00 85.25 105 SER A C 1
ATOM 885 O O . SER A 1 105 ? -5.606 12.502 11.751 1.00 85.25 105 SER A O 1
ATOM 887 N N . TYR A 1 106 ? -6.831 10.954 10.699 1.00 86.12 106 TYR A N 1
ATOM 888 C CA . TYR A 1 106 ? -7.933 11.846 10.323 1.00 86.12 106 TYR A CA 1
ATOM 889 C C . TYR A 1 106 ? -9.033 11.888 11.395 1.00 86.12 106 TYR A C 1
ATOM 891 O O . TYR A 1 106 ? -9.597 12.949 11.645 1.00 86.12 106 TYR A O 1
ATOM 899 N N . ILE A 1 107 ? -9.317 10.767 12.065 1.00 82.50 107 ILE A N 1
ATOM 900 C CA . ILE A 1 107 ? -10.395 10.646 13.065 1.00 82.50 107 ILE A CA 1
ATOM 901 C C . ILE A 1 107 ? -9.953 11.004 14.497 1.00 82.50 107 ILE A C 1
ATOM 903 O O . ILE A 1 107 ? -10.472 10.435 15.455 1.00 82.50 107 ILE A O 1
ATOM 907 N N . ILE A 1 108 ? -8.989 11.922 14.651 1.00 77.56 108 ILE A N 1
ATOM 908 C CA . ILE A 1 108 ? -8.348 12.270 15.935 1.00 77.56 108 ILE A CA 1
ATOM 909 C C . ILE A 1 108 ? -9.384 12.388 17.064 1.00 77.56 108 ILE A C 1
ATOM 911 O O . ILE A 1 108 ? -10.338 13.157 16.969 1.00 77.56 108 ILE A O 1
ATOM 915 N N . GLY A 1 109 ? -9.175 11.628 18.143 1.00 68.56 109 GLY A N 1
ATOM 916 C CA . GLY A 1 109 ? -10.066 11.607 19.308 1.00 68.56 109 GLY A CA 1
ATOM 917 C C . GLY A 1 109 ? -11.198 10.576 19.244 1.00 68.56 109 GLY A C 1
ATOM 918 O O . GLY A 1 109 ? -11.985 10.497 20.185 1.00 68.56 109 GLY A O 1
ATOM 919 N N . LYS A 1 110 ? -11.277 9.762 18.182 1.00 77.88 110 LYS A N 1
ATOM 920 C CA . LYS A 1 110 ? -12.240 8.662 18.046 1.00 77.88 110 LYS A CA 1
ATOM 921 C C . LYS A 1 110 ? -11.532 7.319 17.866 1.00 77.88 110 LYS A C 1
ATOM 923 O O . LYS A 1 110 ? -10.623 7.199 17.049 1.00 77.88 110 LYS A O 1
ATOM 928 N N . ASN A 1 111 ? -11.974 6.295 18.602 1.00 81.12 111 ASN A N 1
ATOM 929 C CA . ASN A 1 111 ? -11.442 4.943 18.450 1.00 81.12 111 ASN A CA 1
ATOM 930 C C . ASN A 1 111 ? -11.902 4.344 17.114 1.00 81.12 111 ASN A C 1
ATOM 932 O O . ASN A 1 111 ? -13.074 4.421 16.739 1.00 81.12 111 ASN A O 1
ATOM 936 N N . ILE A 1 112 ? -10.977 3.704 16.404 1.00 84.00 112 ILE A N 1
ATOM 937 C CA . ILE A 1 112 ? -11.234 3.098 15.098 1.00 84.00 112 ILE A CA 1
ATOM 938 C C . ILE A 1 112 ? -12.257 1.943 15.141 1.00 84.00 112 ILE A C 1
ATOM 940 O O . ILE A 1 112 ? -12.824 1.589 14.110 1.00 84.00 112 ILE A O 1
ATOM 944 N N . LYS A 1 113 ? -12.528 1.361 16.317 1.00 84.44 113 LYS A N 1
ATOM 945 C CA . LYS A 1 113 ? -13.583 0.352 16.527 1.00 84.44 113 LYS A CA 1
ATOM 946 C C . LYS A 1 113 ? -14.995 0.947 16.554 1.00 84.44 113 LYS A C 1
ATOM 948 O O . LYS A 1 113 ? -15.953 0.224 16.278 1.00 84.44 113 LYS A O 1
ATOM 953 N N . ASP A 1 114 ? -15.104 2.243 16.844 1.00 85.81 114 ASP A N 1
ATOM 954 C CA . ASP A 1 114 ? -16.368 2.976 17.005 1.00 85.81 114 ASP A CA 1
ATOM 955 C C . ASP A 1 114 ? -16.720 3.810 15.763 1.00 85.81 114 ASP A C 1
ATOM 957 O O . ASP A 1 114 ? -17.552 4.724 15.804 1.00 85.81 114 ASP A O 1
ATOM 961 N N . ILE A 1 115 ? -16.059 3.532 14.638 1.00 88.38 115 ILE A N 1
ATOM 962 C CA . ILE A 1 115 ? -16.278 4.253 13.387 1.00 88.38 115 ILE A CA 1
ATOM 963 C C . ILE A 1 115 ? -17.674 3.961 12.848 1.00 88.38 115 ILE A C 1
ATOM 965 O O . ILE A 1 115 ? -18.125 2.823 12.774 1.00 88.38 115 ILE A O 1
ATOM 969 N N . ALA A 1 116 ? -18.359 5.016 12.438 1.00 89.75 116 ALA A N 1
ATOM 970 C CA . ALA A 1 116 ? -19.625 4.956 11.744 1.00 89.75 116 ALA A CA 1
ATOM 971 C C . ALA A 1 116 ? -19.396 5.101 10.238 1.00 89.75 116 ALA A C 1
ATOM 973 O O . ALA A 1 116 ? -18.362 5.581 9.764 1.00 89.75 116 ALA A O 1
ATOM 974 N N . GLN A 1 117 ? -20.420 4.755 9.459 1.00 90.94 117 GLN A N 1
ATOM 975 C CA . GLN A 1 117 ? -20.359 4.889 8.006 1.00 90.94 117 GLN A CA 1
ATOM 976 C C . GLN A 1 117 ? -20.073 6.338 7.590 1.00 90.94 117 GLN A C 1
ATOM 978 O O . GLN A 1 117 ? -19.360 6.571 6.613 1.00 90.94 117 GLN A O 1
ATOM 983 N N . GLN A 1 118 ? -20.599 7.306 8.345 1.00 90.75 118 GLN A N 1
ATOM 984 C CA . GLN A 1 118 ? -20.405 8.724 8.071 1.00 90.75 118 GLN A CA 1
ATOM 985 C C . GLN A 1 118 ? -18.937 9.151 8.193 1.00 90.75 118 GLN A C 1
ATOM 987 O O . GLN A 1 118 ? -18.484 9.934 7.366 1.00 90.75 118 GLN A O 1
ATOM 992 N N . ASP A 1 119 ? -18.172 8.596 9.138 1.00 91.19 119 ASP A N 1
ATOM 993 C CA . ASP A 1 119 ? -16.749 8.931 9.297 1.00 91.19 119 ASP A CA 1
ATOM 994 C C . ASP A 1 119 ? -15.951 8.496 8.066 1.00 91.19 119 ASP A C 1
ATOM 996 O O . ASP A 1 119 ? -15.142 9.250 7.526 1.00 91.19 119 ASP A O 1
ATOM 1000 N N . ILE A 1 120 ? -16.242 7.291 7.568 1.00 92.06 120 ILE A N 1
ATOM 1001 C CA . ILE A 1 120 ? -15.625 6.758 6.353 1.00 92.06 120 ILE A CA 1
ATOM 1002 C C . ILE A 1 120 ? -16.027 7.615 5.150 1.00 92.06 120 ILE A C 1
ATOM 1004 O O . ILE A 1 120 ? -15.173 7.964 4.340 1.00 92.06 120 ILE A O 1
ATOM 1008 N N . ARG A 1 121 ? -17.307 7.991 5.022 1.00 92.75 121 ARG A N 1
ATOM 1009 C CA . ARG A 1 121 ? -17.768 8.860 3.924 1.00 92.75 121 ARG A CA 1
ATOM 1010 C C . ARG A 1 121 ? -17.082 10.223 3.953 1.00 92.75 121 ARG A C 1
ATOM 1012 O O . ARG A 1 121 ? -16.584 10.643 2.914 1.00 92.75 121 ARG A O 1
ATOM 1019 N N . ASN A 1 122 ? -17.015 10.868 5.115 1.00 92.31 122 ASN A N 1
ATOM 1020 C CA . ASN A 1 122 ? -16.360 12.164 5.290 1.00 92.31 122 ASN A CA 1
ATOM 1021 C C . ASN A 1 122 ? -14.874 12.083 4.936 1.00 92.31 122 ASN A C 1
ATOM 1023 O O . ASN A 1 122 ? -14.368 12.940 4.221 1.00 92.31 122 ASN A O 1
ATOM 1027 N N . TYR A 1 123 ? -14.199 11.009 5.347 1.00 92.75 123 TYR A N 1
ATOM 1028 C CA . TYR A 1 123 ? -12.807 10.784 4.979 1.00 92.75 123 TYR A CA 1
ATOM 1029 C C . TYR A 1 123 ? -12.613 10.602 3.470 1.00 92.75 123 TYR A C 1
ATOM 1031 O O . TYR A 1 123 ? -11.681 11.156 2.894 1.00 92.75 123 TYR A O 1
ATOM 1039 N N . ILE A 1 124 ? -13.487 9.843 2.801 1.00 92.12 124 ILE A N 1
ATOM 1040 C CA . ILE A 1 124 ? -13.399 9.684 1.346 1.00 92.12 124 ILE A CA 1
ATOM 1041 C C . ILE A 1 124 ? -13.676 11.004 0.624 1.00 92.12 124 ILE A C 1
ATOM 1043 O O . ILE A 1 124 ? -12.982 11.283 -0.346 1.00 92.12 124 ILE A O 1
ATOM 1047 N N . LEU A 1 125 ? -14.631 11.815 1.088 1.00 92.00 125 LEU A N 1
ATOM 1048 C CA . LEU A 1 125 ? -14.865 13.157 0.540 1.00 92.00 125 LEU A CA 1
ATOM 1049 C C . LEU A 1 125 ? -13.636 14.049 0.727 1.00 92.00 125 LEU A C 1
ATOM 1051 O O . LEU A 1 125 ? -13.145 14.600 -0.247 1.00 92.00 125 LEU A O 1
ATOM 1055 N N . PHE A 1 126 ? -13.048 14.056 1.925 1.00 92.56 126 PHE A N 1
ATOM 1056 C CA . PHE A 1 126 ? -11.784 14.742 2.193 1.00 92.56 126 PHE A CA 1
ATOM 1057 C C . PHE A 1 126 ? -10.664 14.317 1.225 1.00 92.56 126 PHE A C 1
ATOM 1059 O O . PHE A 1 126 ? -9.913 15.160 0.746 1.00 92.56 126 PHE A O 1
ATOM 1066 N N . LEU A 1 127 ? -10.565 13.026 0.885 1.00 91.06 127 LEU A N 1
ATOM 1067 C CA . LEU A 1 127 ? -9.596 12.538 -0.104 1.00 91.06 127 LEU A CA 1
ATOM 1068 C C . LEU A 1 127 ? -9.934 12.904 -1.556 1.00 91.06 127 LEU A C 1
ATOM 1070 O O . LEU A 1 127 ? -9.058 12.794 -2.405 1.00 91.06 127 LEU A O 1
ATOM 1074 N N . LEU A 1 128 ? -11.183 13.230 -1.878 1.00 89.69 128 LEU A N 1
ATOM 1075 C CA . LEU A 1 128 ? -11.576 13.655 -3.225 1.00 89.69 128 LEU A CA 1
ATOM 1076 C C . LEU A 1 128 ? -11.454 15.170 -3.400 1.00 89.69 128 LEU A C 1
ATOM 1078 O O . LEU A 1 128 ? -11.163 15.615 -4.505 1.00 89.69 128 LEU A O 1
ATOM 1082 N N . ASP A 1 129 ? -11.642 15.925 -2.318 1.00 90.19 129 ASP A N 1
ATOM 1083 C CA . ASP A 1 129 ? -11.474 17.380 -2.288 1.00 90.19 129 ASP A CA 1
ATOM 1084 C C . ASP A 1 129 ? -9.990 17.785 -2.176 1.00 90.19 129 ASP A C 1
ATOM 1086 O O . ASP A 1 129 ? -9.611 18.897 -2.537 1.00 90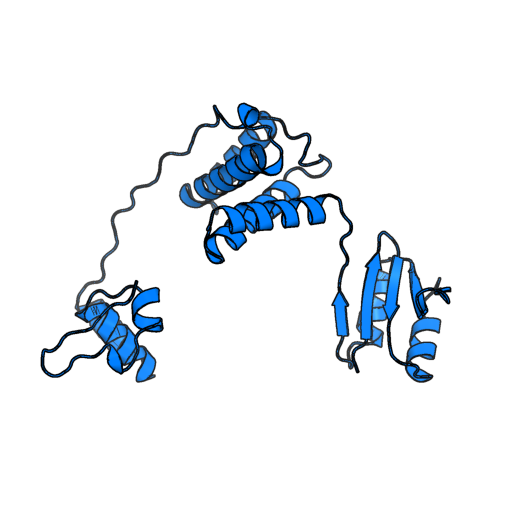.19 129 ASP A O 1
ATOM 1090 N N . ASP A 1 130 ? -9.125 16.883 -1.700 1.00 84.44 130 ASP A N 1
ATOM 1091 C CA . ASP A 1 130 ? -7.674 17.072 -1.700 1.00 84.44 130 ASP A CA 1
ATOM 1092 C C . ASP A 1 130 ? -7.101 16.960 -3.121 1.00 84.44 130 ASP A C 1
ATOM 1094 O O . ASP A 1 130 ? -6.974 15.865 -3.673 1.00 84.44 130 ASP A O 1
ATOM 1098 N N . GLU A 1 131 ? -6.651 18.085 -3.683 1.00 69.31 131 GLU A N 1
ATOM 1099 C CA . GLU A 1 131 ? -6.040 18.164 -5.020 1.00 69.31 131 GLU A CA 1
ATOM 1100 C C . GLU A 1 131 ? -4.835 17.223 -5.214 1.00 69.31 131 GLU A C 1
ATOM 1102 O O . GLU A 1 131 ? -4.458 16.896 -6.343 1.00 69.31 131 GLU A O 1
ATOM 1107 N N . LYS A 1 132 ? -4.206 16.757 -4.127 1.00 80.19 132 LYS A N 1
ATOM 1108 C CA . LYS A 1 132 ? -3.066 15.826 -4.184 1.00 80.19 132 LYS A CA 1
ATOM 1109 C C . LYS A 1 132 ? -3.487 14.362 -4.299 1.00 80.19 132 LYS A C 1
ATOM 1111 O O . LYS A 1 132 ? -2.646 13.498 -4.573 1.00 80.19 132 LYS A O 1
ATOM 1116 N N . SER A 1 133 ? -4.760 14.060 -4.084 1.00 84.44 133 SER A N 1
ATOM 1117 C CA . SER A 1 133 ? -5.275 12.703 -3.982 1.00 84.44 133 SER A CA 1
ATOM 1118 C C . SER A 1 133 ? -6.021 12.306 -5.257 1.00 84.44 133 SER A C 1
ATOM 1120 O O . SER A 1 133 ? -7.033 12.870 -5.646 1.00 84.44 133 SER A O 1
ATOM 1122 N N . SER A 1 134 ? -5.518 11.277 -5.945 1.00 88.19 134 SER A N 1
ATOM 1123 C CA . SER A 1 134 ? -6.186 10.759 -7.148 1.00 88.19 134 SER A CA 1
ATOM 1124 C C . SER A 1 134 ? -7.399 9.884 -6.810 1.00 88.19 134 SER A C 1
ATOM 1126 O O . SER A 1 134 ? -7.433 9.205 -5.781 1.00 88.19 134 SER A O 1
ATOM 1128 N N . HIS A 1 135 ? -8.328 9.734 -7.760 1.00 89.38 135 HIS A N 1
ATOM 1129 C CA . HIS A 1 135 ? -9.428 8.763 -7.657 1.00 89.38 135 HIS A CA 1
ATOM 1130 C C . HIS A 1 135 ? -8.943 7.321 -7.399 1.00 89.38 135 HIS A C 1
ATOM 1132 O O . HIS A 1 135 ? -9.633 6.527 -6.754 1.00 89.38 135 HIS A O 1
ATOM 1138 N N . SER A 1 136 ? -7.753 6.953 -7.892 1.00 90.19 136 SER A N 1
ATOM 1139 C CA . SER A 1 136 ? -7.127 5.653 -7.604 1.00 90.19 136 SER A CA 1
ATOM 1140 C C . SER A 1 136 ? -6.686 5.544 -6.142 1.00 90.19 136 SER A C 1
ATOM 1142 O O . SER A 1 136 ? -6.853 4.491 -5.525 1.00 90.19 136 SER A O 1
ATOM 1144 N N . PHE A 1 137 ? -6.153 6.628 -5.575 1.00 92.19 137 PHE A N 1
ATOM 1145 C CA . PHE A 1 137 ? -5.750 6.692 -4.172 1.00 92.19 137 PHE A CA 1
ATOM 1146 C C . PHE A 1 137 ? -6.962 6.558 -3.242 1.00 92.19 137 PHE A C 1
ATOM 1148 O O . PHE A 1 137 ? -6.964 5.695 -2.362 1.00 92.19 137 PHE A O 1
ATOM 1155 N N . ALA A 1 138 ? -8.038 7.308 -3.507 1.00 92.44 138 ALA A N 1
ATOM 1156 C CA . ALA A 1 138 ? -9.298 7.181 -2.773 1.00 92.44 138 ALA A CA 1
ATOM 1157 C C . ALA A 1 138 ? -9.880 5.757 -2.880 1.00 92.44 138 ALA A C 1
ATOM 1159 O O . ALA A 1 138 ? -10.288 5.160 -1.886 1.00 92.44 138 ALA A O 1
ATOM 1160 N N . ASN A 1 139 ? -9.845 5.140 -4.066 1.00 93.00 139 ASN A N 1
ATOM 1161 C CA . ASN A 1 139 ? -10.304 3.759 -4.248 1.00 93.00 139 ASN A CA 1
ATOM 1162 C C . ASN A 1 139 ? -9.474 2.714 -3.477 1.00 93.00 139 ASN A C 1
ATOM 1164 O O . ASN A 1 139 ? -10.030 1.701 -3.028 1.00 93.00 139 ASN A O 1
ATOM 1168 N N . GLN A 1 140 ? -8.164 2.930 -3.327 1.00 94.50 140 GLN A N 1
ATOM 1169 C CA . GLN A 1 140 ? -7.305 2.092 -2.485 1.00 94.50 140 GLN A CA 1
ATOM 1170 C C . GLN A 1 140 ? -7.656 2.266 -1.005 1.00 94.50 140 GLN A C 1
ATOM 1172 O O . GLN A 1 140 ? -7.857 1.258 -0.325 1.00 94.50 140 GLN A O 1
ATOM 1177 N N . ALA A 1 141 ? -7.857 3.506 -0.547 1.00 94.12 141 ALA A N 1
ATOM 1178 C CA . ALA A 1 141 ? -8.309 3.799 0.813 1.00 94.12 141 ALA A CA 1
ATOM 1179 C C . ALA A 1 141 ? -9.646 3.109 1.133 1.00 94.12 141 ALA A C 1
ATOM 1181 O O . ALA A 1 141 ? -9.747 2.399 2.130 1.00 94.12 141 ALA A O 1
ATOM 1182 N N . ILE A 1 142 ? -10.638 3.203 0.236 1.00 94.62 142 ILE A N 1
ATOM 1183 C CA . ILE A 1 142 ? -11.926 2.497 0.371 1.00 94.62 142 ILE A CA 1
ATOM 1184 C C . ILE A 1 142 ? -11.721 0.990 0.513 1.00 94.62 142 ILE A C 1
ATOM 1186 O O . ILE A 1 142 ? -12.413 0.340 1.289 1.00 94.62 142 ILE A O 1
ATOM 1190 N N . SER A 1 143 ? -10.800 0.410 -0.255 1.00 95.12 143 SER A N 1
ATOM 1191 C CA . SER A 1 143 ? -10.568 -1.038 -0.226 1.00 95.12 143 SER A CA 1
ATOM 1192 C C . SER A 1 143 ? -9.903 -1.474 1.080 1.00 95.12 143 SER A C 1
ATOM 1194 O O . SER A 1 143 ? -10.315 -2.477 1.656 1.00 95.12 143 SER A O 1
ATOM 1196 N N . ALA A 1 144 ? -8.949 -0.687 1.585 1.00 95.19 144 ALA A N 1
ATOM 1197 C CA . ALA A 1 144 ? -8.328 -0.914 2.886 1.00 95.19 144 ALA A CA 1
ATOM 1198 C C . ALA A 1 144 ? -9.343 -0.787 4.034 1.00 95.19 144 ALA A C 1
ATOM 1200 O O . ALA A 1 144 ? -9.402 -1.662 4.894 1.00 95.19 144 ALA A O 1
ATOM 1201 N N . LEU A 1 145 ? -10.196 0.243 4.011 1.00 94.06 145 LEU A N 1
ATOM 1202 C CA . LEU A 1 145 ? -11.235 0.459 5.024 1.00 94.06 145 LEU A CA 1
ATOM 1203 C C . LEU A 1 145 ? -12.329 -0.610 4.965 1.00 94.06 145 LEU A C 1
ATOM 1205 O O . LEU A 1 145 ? -12.767 -1.099 6.004 1.00 94.06 145 LEU A O 1
ATOM 1209 N N . LYS A 1 146 ? -12.719 -1.046 3.759 1.00 94.19 146 LYS A N 1
ATOM 1210 C CA . LYS A 1 146 ? -13.632 -2.184 3.584 1.00 94.19 146 LYS A CA 1
ATOM 1211 C C . LYS A 1 146 ? -13.062 -3.462 4.185 1.00 94.19 146 LYS A C 1
ATOM 1213 O O . LYS A 1 146 ? -13.792 -4.181 4.866 1.00 94.19 146 LYS A O 1
ATOM 1218 N N . PHE A 1 147 ? -11.776 -3.719 3.955 1.00 95.19 147 PHE A N 1
ATOM 1219 C CA . PHE A 1 147 ? -11.077 -4.858 4.538 1.00 95.19 147 PHE A CA 1
ATOM 1220 C C . PHE A 1 147 ? -11.052 -4.770 6.066 1.00 95.19 147 PHE A C 1
ATOM 1222 O O . PHE A 1 147 ? -11.440 -5.722 6.733 1.00 95.19 147 PHE A O 1
ATOM 1229 N N . LEU A 1 148 ? -10.664 -3.619 6.621 1.00 94.00 148 LEU A N 1
ATOM 1230 C CA . LEU A 1 148 ? -10.637 -3.401 8.066 1.00 94.00 148 LEU A CA 1
ATOM 1231 C C . LEU A 1 148 ? -12.011 -3.672 8.699 1.00 94.00 148 LEU A C 1
ATOM 1233 O O . LEU A 1 148 ? -12.114 -4.483 9.617 1.00 94.00 148 LEU A O 1
ATOM 1237 N N . CYS A 1 149 ? -13.070 -3.052 8.172 1.00 93.19 149 CYS A N 1
ATOM 1238 C CA . CYS A 1 149 ? -14.417 -3.193 8.725 1.00 93.19 149 CYS A CA 1
ATOM 1239 C C . CYS A 1 149 ? -14.930 -4.631 8.607 1.00 93.19 149 CYS A C 1
ATOM 1241 O O . CYS A 1 149 ? -15.456 -5.179 9.570 1.00 93.19 149 CYS A O 1
ATOM 1243 N N . SER A 1 150 ? -14.765 -5.266 7.446 1.00 92.38 150 SER A N 1
ATOM 1244 C CA . SER A 1 150 ? -15.362 -6.582 7.183 1.00 92.38 150 SER A CA 1
ATOM 1245 C C . SER A 1 150 ? -14.573 -7.720 7.829 1.00 92.38 150 SER A C 1
ATOM 1247 O O . SER A 1 150 ? -15.152 -8.616 8.440 1.00 92.38 150 SER A O 1
ATOM 1249 N N . GLU A 1 151 ? -13.246 -7.686 7.718 1.00 92.81 151 GLU A N 1
ATOM 1250 C CA . GLU A 1 151 ? -12.385 -8.814 8.078 1.00 92.81 151 GLU A CA 1
ATOM 1251 C C . GLU A 1 151 ? -11.835 -8.696 9.497 1.00 92.81 151 GLU A C 1
ATOM 1253 O O . GLU A 1 151 ? -11.764 -9.701 10.202 1.00 92.81 151 GLU A O 1
ATOM 1258 N N . VAL A 1 152 ? -11.494 -7.485 9.945 1.00 91.44 152 VAL A N 1
ATOM 1259 C CA . VAL A 1 152 ? -10.821 -7.275 11.235 1.00 91.44 152 VAL A CA 1
ATOM 1260 C C . VAL A 1 152 ? -11.826 -6.917 12.330 1.00 91.44 152 VAL A C 1
ATOM 1262 O O . VAL A 1 152 ? -11.858 -7.575 13.370 1.00 91.44 152 VAL A O 1
ATOM 1265 N N . LEU A 1 153 ? -12.675 -5.915 12.083 1.00 90.50 153 LEU A N 1
ATOM 1266 C CA . LEU A 1 153 ? -13.669 -5.423 13.047 1.00 90.50 153 LEU A CA 1
ATOM 1267 C C . LEU A 1 153 ? -14.976 -6.227 13.038 1.00 90.50 153 LEU A C 1
ATOM 1269 O O . LEU A 1 153 ? -15.757 -6.126 13.977 1.00 90.50 153 LEU A O 1
ATOM 1273 N N . LYS A 1 154 ? -15.215 -7.038 11.997 1.00 90.25 154 LYS A N 1
ATOM 1274 C CA . LYS A 1 154 ? -16.464 -7.801 11.788 1.00 90.25 154 LYS A CA 1
ATOM 1275 C C . LYS A 1 154 ? -17.725 -6.914 11.738 1.00 90.25 154 LYS A C 1
ATOM 1277 O O . LYS A 1 154 ? -18.824 -7.347 12.065 1.00 90.25 154 LYS A O 1
ATOM 1282 N N . GLN A 1 155 ? -17.570 -5.684 11.255 1.00 89.19 155 GLN A N 1
ATOM 1283 C CA . GLN A 1 155 ? -18.597 -4.652 11.079 1.00 89.19 155 GLN A CA 1
ATOM 1284 C C . GLN A 1 155 ? -18.848 -4.350 9.584 1.00 89.19 155 GLN A C 1
ATOM 1286 O O . GLN A 1 155 ? -18.942 -3.197 9.164 1.00 89.19 155 GLN A O 1
ATOM 1291 N N . GLY A 1 156 ? -18.950 -5.385 8.740 1.00 82.38 156 GLY A N 1
ATOM 1292 C CA . GLY A 1 156 ? -19.064 -5.230 7.276 1.00 82.38 156 GLY A CA 1
ATOM 1293 C C . GLY A 1 156 ? -20.216 -4.325 6.809 1.00 82.38 156 GLY A C 1
ATOM 1294 O O . GLY A 1 156 ? -20.050 -3.562 5.857 1.00 82.38 156 GLY A O 1
ATOM 1295 N N . LYS A 1 157 ? -21.339 -4.308 7.543 1.00 85.44 157 LYS A N 1
ATOM 1296 C CA . LYS A 1 157 ? -22.525 -3.483 7.240 1.00 85.44 157 LYS A CA 1
ATOM 1297 C C . LYS A 1 157 ? -22.221 -1.989 7.092 1.00 85.44 157 LYS A C 1
ATOM 1299 O O . LYS A 1 157 ? -22.854 -1.311 6.290 1.00 85.44 157 LYS A O 1
ATOM 1304 N N . ILE A 1 158 ? -21.221 -1.480 7.814 1.00 85.69 158 ILE A N 1
ATOM 1305 C CA . ILE A 1 158 ? -20.834 -0.058 7.809 1.00 85.69 158 ILE A CA 1
ATOM 1306 C C . ILE A 1 158 ? -20.332 0.389 6.426 1.00 85.69 158 ILE A C 1
ATOM 1308 O O . ILE A 1 158 ? -20.450 1.554 6.047 1.00 85.69 158 ILE A O 1
ATOM 1312 N N . VAL A 1 159 ? -19.783 -0.539 5.640 1.00 86.25 159 VAL A N 1
ATOM 1313 C CA . VAL A 1 159 ? -19.101 -0.245 4.373 1.00 86.25 159 VAL A CA 1
ATOM 1314 C C . VAL A 1 159 ? -19.774 -0.861 3.144 1.00 86.25 159 VAL A C 1
ATOM 1316 O O . VAL A 1 159 ? -19.307 -0.642 2.018 1.00 86.25 159 VAL A O 1
ATOM 1319 N N . GLU A 1 160 ? -20.865 -1.607 3.326 1.00 81.56 160 GLU A N 1
ATOM 1320 C CA . GLU A 1 160 ? -21.604 -2.275 2.246 1.00 81.56 160 GLU A CA 1
ATOM 1321 C C . GLU A 1 160 ? -22.077 -1.273 1.188 1.00 81.56 160 GLU A C 1
ATOM 1323 O O . GLU A 1 160 ? -21.758 -1.417 0.007 1.00 81.56 160 GLU A O 1
ATOM 1328 N N . THR A 1 161 ? -22.729 -0.192 1.619 1.00 83.06 161 THR A N 1
ATOM 1329 C CA . THR A 1 161 ? -23.331 0.821 0.734 1.00 83.06 161 THR A CA 1
ATOM 1330 C C . THR A 1 161 ? -22.394 1.990 0.408 1.00 83.06 161 THR A C 1
ATOM 1332 O O . THR A 1 161 ? -22.827 3.027 -0.100 1.00 83.06 161 THR A O 1
ATOM 1335 N N . LEU A 1 162 ? -21.090 1.859 0.694 1.00 84.81 162 LEU A N 1
ATOM 1336 C CA . LEU A 1 162 ? -20.125 2.920 0.412 1.00 84.81 162 LEU A CA 1
ATOM 1337 C C . LEU A 1 162 ? -19.896 3.053 -1.110 1.00 84.81 162 LEU A C 1
ATOM 1339 O O . LEU A 1 162 ? -19.410 2.088 -1.722 1.00 84.81 162 LEU A O 1
ATOM 1343 N N . PRO A 1 163 ? -20.198 4.218 -1.721 1.00 83.50 163 PRO A N 1
ATOM 1344 C CA . PRO A 1 163 ? -19.970 4.438 -3.143 1.00 83.50 163 PRO A CA 1
ATOM 1345 C C . PRO A 1 163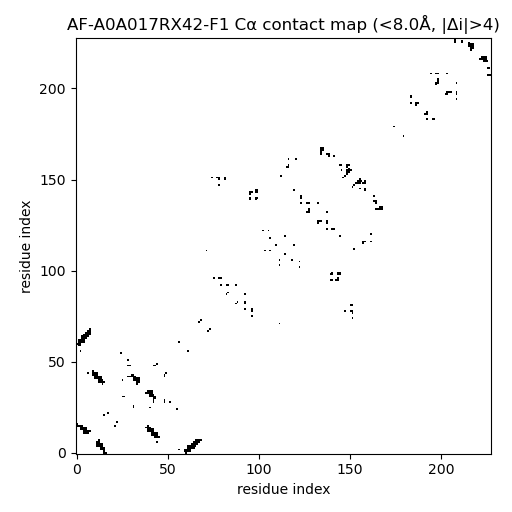 ? -18.472 4.448 -3.453 1.00 83.50 163 PRO A C 1
ATOM 1347 O O . PRO A 1 163 ? -17.645 4.819 -2.619 1.00 83.50 163 PRO A O 1
ATOM 1350 N N . ARG A 1 164 ? -18.116 4.043 -4.674 1.00 85.50 164 ARG A N 1
ATOM 1351 C CA . ARG A 1 164 ? -16.741 4.122 -5.175 1.00 85.50 164 ARG A CA 1
ATOM 1352 C C . ARG A 1 164 ? -16.624 5.248 -6.202 1.00 85.50 164 ARG A C 1
ATOM 1354 O O . ARG A 1 164 ? -17.438 5.282 -7.125 1.00 85.50 164 ARG A O 1
ATOM 1361 N N . PRO A 1 165 ? -15.606 6.120 -6.095 1.00 83.94 165 PRO A N 1
ATOM 1362 C CA . PRO A 1 165 ? -15.300 7.093 -7.131 1.00 83.94 165 PRO A CA 1
ATOM 1363 C C . PRO A 1 165 ? -15.064 6.385 -8.462 1.00 83.94 165 PRO A C 1
ATOM 1365 O O . PRO A 1 165 ? -14.375 5.356 -8.516 1.00 83.94 165 PRO A O 1
ATOM 1368 N N . LYS A 1 166 ? -15.613 6.946 -9.543 1.00 84.44 166 LYS A N 1
ATOM 1369 C CA . LYS A 1 166 ? -15.392 6.432 -10.896 1.00 84.44 166 LYS A CA 1
ATOM 1370 C C . LYS A 1 166 ? -13.891 6.427 -11.182 1.00 84.44 166 LYS A C 1
ATOM 1372 O O . LYS A 1 166 ? -13.199 7.399 -10.885 1.00 84.44 166 LYS A O 1
ATOM 1377 N N . ARG A 1 167 ? -13.375 5.327 -11.733 1.00 80.81 167 ARG A N 1
ATOM 1378 C CA . ARG A 1 167 ? -11.976 5.278 -12.167 1.00 80.81 167 ARG A CA 1
ATOM 1379 C C . ARG A 1 167 ? -11.794 6.222 -13.350 1.00 80.81 167 ARG A C 1
ATOM 1381 O O . ARG A 1 167 ? -12.535 6.133 -14.326 1.00 80.81 167 ARG A O 1
ATOM 1388 N N . GLU A 1 168 ? -10.813 7.109 -13.250 1.00 78.81 168 GLU A N 1
ATOM 1389 C CA . GLU A 1 168 ? -10.372 7.913 -14.383 1.00 78.81 168 GLU A CA 1
ATOM 1390 C C . GLU A 1 168 ? -9.649 7.012 -15.386 1.00 78.81 168 GLU A C 1
ATOM 1392 O O . GLU A 1 168 ? -8.663 6.357 -15.044 1.00 78.81 168 GLU A O 1
ATOM 1397 N N . ASN A 1 169 ? -10.123 6.994 -16.630 1.00 76.25 169 ASN A N 1
ATOM 1398 C CA . ASN A 1 169 ? -9.425 6.344 -17.731 1.00 76.25 169 ASN A CA 1
ATOM 1399 C C . ASN A 1 169 ? -8.581 7.400 -18.444 1.00 76.25 169 ASN A C 1
ATOM 1401 O O . ASN A 1 169 ? -9.065 8.079 -19.348 1.00 76.25 169 ASN A O 1
ATOM 1405 N N . LYS A 1 170 ? -7.329 7.571 -18.013 1.00 77.88 170 LYS A N 1
ATOM 1406 C CA . LYS A 1 170 ? -6.370 8.419 -18.732 1.00 77.88 170 LYS A CA 1
ATOM 1407 C C . LYS A 1 170 ? -5.831 7.645 -19.927 1.00 77.88 170 LYS A C 1
ATOM 1409 O O . LYS A 1 170 ? -5.441 6.486 -19.781 1.00 77.88 170 LYS A O 1
ATOM 1414 N N . LEU A 1 171 ? -5.809 8.282 -21.096 1.00 81.56 171 LEU A N 1
ATOM 1415 C CA . LEU A 1 171 ? -5.140 7.712 -22.259 1.00 81.56 171 LEU A CA 1
ATOM 1416 C C . LEU A 1 171 ? -3.643 7.567 -21.941 1.00 81.56 171 LEU A C 1
ATOM 1418 O O . LEU A 1 171 ? -3.056 8.503 -21.387 1.00 81.56 171 LEU A O 1
ATOM 1422 N N . PRO A 1 172 ? -3.020 6.414 -22.241 1.00 79.44 172 PRO A N 1
ATOM 1423 C CA . PRO A 1 172 ? -1.586 6.254 -22.062 1.00 79.44 172 PRO A CA 1
ATOM 1424 C C . PRO A 1 172 ? -0.850 7.296 -22.904 1.00 79.44 172 PRO A C 1
ATOM 1426 O O . PRO A 1 172 ? -1.045 7.358 -24.116 1.00 79.44 172 PRO A O 1
ATOM 1429 N N . ASN A 1 173 ? 0.004 8.100 -22.274 1.00 85.19 173 ASN A N 1
ATOM 1430 C CA . ASN A 1 173 ? 0.952 8.916 -23.017 1.00 85.19 173 ASN A CA 1
ATOM 1431 C C . ASN A 1 173 ? 2.109 8.008 -23.448 1.00 85.19 173 ASN A C 1
ATOM 1433 O O . ASN A 1 173 ? 2.854 7.514 -22.596 1.00 85.19 173 ASN A O 1
ATOM 1437 N N . VAL A 1 174 ? 2.203 7.722 -24.745 1.00 89.19 174 VAL A N 1
ATOM 1438 C CA . VAL A 1 174 ? 3.229 6.839 -25.307 1.00 89.19 174 VAL A CA 1
ATOM 1439 C C . VAL A 1 174 ? 4.381 7.666 -25.859 1.00 89.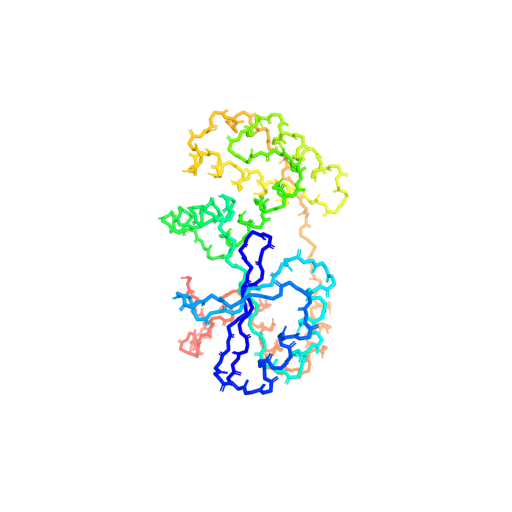19 174 VAL A C 1
ATOM 1441 O O . VAL A 1 174 ? 4.171 8.675 -26.524 1.00 89.19 174 VAL A O 1
ATOM 1444 N N . LEU A 1 175 ? 5.606 7.227 -25.574 1.00 92.56 175 LEU A N 1
ATOM 1445 C CA . LEU A 1 175 ? 6.812 7.869 -26.085 1.00 92.56 175 LEU A CA 1
ATOM 1446 C C . LEU A 1 175 ? 6.976 7.581 -27.580 1.00 92.56 175 LEU A C 1
ATOM 1448 O O . LEU A 1 175 ? 6.800 6.445 -28.027 1.00 92.56 175 LEU A O 1
ATOM 1452 N N . SER A 1 176 ? 7.383 8.596 -28.333 1.00 94.19 176 SER A N 1
ATOM 1453 C CA . SER A 1 176 ? 7.862 8.438 -29.705 1.00 94.19 176 SER A CA 1
ATOM 1454 C C . SER A 1 176 ? 9.183 7.660 -29.749 1.00 94.19 176 SER A C 1
ATOM 1456 O O . SER A 1 176 ? 9.942 7.607 -28.776 1.00 94.19 176 SER A O 1
ATOM 1458 N N . GLN A 1 177 ? 9.507 7.082 -30.908 1.00 93.69 177 GLN A N 1
ATOM 1459 C CA . GLN A 1 177 ? 10.778 6.373 -31.098 1.00 93.69 177 GLN A CA 1
ATOM 1460 C C . GLN A 1 177 ? 11.991 7.278 -30.824 1.00 93.69 177 GLN A C 1
ATOM 1462 O O . GLN A 1 177 ? 12.969 6.842 -30.216 1.00 93.69 177 GLN A O 1
ATOM 1467 N N . GLU A 1 178 ? 11.918 8.553 -31.209 1.00 96.00 178 GLU A N 1
ATOM 1468 C CA . GLU A 1 178 ? 12.984 9.530 -30.971 1.00 96.00 178 GLU A CA 1
ATOM 1469 C C . GLU A 1 178 ? 13.191 9.814 -29.478 1.00 96.00 178 GLU A C 1
ATOM 1471 O O . GLU A 1 178 ? 14.327 9.899 -29.008 1.00 96.00 178 GLU A O 1
ATOM 1476 N N . GLU A 1 179 ? 12.111 9.924 -28.702 1.00 96.00 179 GLU A N 1
ATOM 1477 C CA . GLU A 1 179 ? 12.176 10.064 -27.243 1.00 96.00 179 GLU A CA 1
ATOM 1478 C C . GLU A 1 179 ? 12.809 8.847 -26.580 1.00 96.00 179 GLU A C 1
ATOM 1480 O O . GLU A 1 179 ? 13.694 9.002 -25.736 1.00 96.00 179 GLU A O 1
ATOM 1485 N N . VAL A 1 180 ? 12.427 7.640 -27.004 1.00 95.19 180 VAL A N 1
ATOM 1486 C CA . VAL A 1 180 ? 13.034 6.405 -26.497 1.00 95.19 180 VAL A CA 1
ATOM 1487 C C . VAL A 1 180 ? 14.532 6.376 -26.801 1.00 95.19 180 VAL A C 1
ATOM 1489 O O . VAL A 1 180 ? 15.337 6.105 -25.909 1.00 95.19 180 VAL A O 1
ATOM 1492 N N . LEU A 1 181 ? 14.939 6.715 -28.028 1.00 94.81 181 LEU A N 1
ATOM 1493 C CA . LEU A 1 181 ? 16.354 6.772 -28.398 1.00 94.81 181 LEU A CA 1
ATOM 1494 C C . LEU A 1 181 ? 17.127 7.807 -27.573 1.00 94.81 181 LEU A C 1
ATOM 1496 O O . LEU A 1 181 ? 18.259 7.534 -27.170 1.00 94.81 181 LEU A O 1
ATOM 1500 N N . ARG A 1 182 ? 16.532 8.972 -27.286 1.00 96.50 182 ARG A N 1
ATOM 1501 C CA . ARG A 1 182 ? 17.138 9.982 -26.402 1.00 96.50 182 ARG A CA 1
ATOM 1502 C C . ARG A 1 182 ? 17.359 9.435 -24.992 1.00 96.50 182 ARG A C 1
ATOM 1504 O O . ARG A 1 182 ? 18.452 9.602 -24.454 1.00 96.50 182 ARG A O 1
ATOM 1511 N N . ILE A 1 183 ? 16.378 8.727 -24.431 1.00 95.31 183 ILE A N 1
ATOM 1512 C CA . ILE A 1 183 ? 16.501 8.079 -23.116 1.00 95.31 183 ILE A CA 1
ATOM 1513 C C . ILE A 1 183 ? 17.630 7.042 -23.135 1.00 95.31 183 ILE A C 1
ATOM 1515 O O . ILE A 1 183 ? 18.529 7.097 -22.299 1.00 95.31 183 ILE A O 1
ATOM 1519 N N . LEU A 1 184 ? 17.635 6.130 -24.113 1.00 95.19 184 LEU A N 1
ATOM 1520 C CA . LEU A 1 184 ? 18.633 5.057 -24.205 1.00 95.19 184 LEU A CA 1
ATOM 1521 C C . LEU A 1 184 ? 20.064 5.584 -24.403 1.00 95.19 184 LEU A C 1
ATOM 1523 O O . LEU A 1 184 ? 21.011 4.989 -23.889 1.00 95.19 184 LEU A O 1
ATOM 1527 N N . LYS A 1 185 ? 20.234 6.702 -25.122 1.00 95.00 185 LYS A N 1
ATOM 1528 C CA . LYS A 1 185 ? 21.538 7.363 -25.311 1.00 95.00 185 LYS A CA 1
ATOM 1529 C C . LYS A 1 185 ? 22.019 8.106 -24.062 1.00 95.00 185 LYS A C 1
ATOM 1531 O O . LYS A 1 185 ? 23.224 8.196 -23.849 1.00 95.00 185 LYS A O 1
ATOM 1536 N N . ALA A 1 186 ? 21.109 8.625 -23.238 1.00 97.06 186 ALA A N 1
ATOM 1537 C CA . ALA A 1 186 ? 21.459 9.367 -22.026 1.00 97.06 186 ALA A CA 1
ATOM 1538 C C . ALA A 1 186 ? 21.973 8.466 -20.885 1.00 97.06 186 ALA A C 1
ATOM 1540 O O . ALA A 1 186 ? 22.684 8.932 -19.991 1.00 97.06 186 ALA A O 1
ATOM 1541 N N . VAL A 1 187 ? 21.633 7.173 -20.895 1.00 96.69 187 VAL A N 1
ATOM 1542 C CA . VAL A 1 187 ? 22.018 6.235 -19.834 1.00 96.69 187 VAL A CA 1
ATOM 1543 C C . VAL A 1 187 ? 23.455 5.753 -20.024 1.00 96.69 187 VAL A C 1
ATOM 1545 O O . VAL A 1 187 ? 23.761 4.990 -20.935 1.00 96.69 187 VAL A O 1
ATOM 1548 N N . LYS A 1 188 ? 24.336 6.174 -19.108 1.00 95.88 188 LYS A N 1
ATOM 1549 C CA . LYS A 1 188 ? 25.766 5.816 -19.114 1.00 95.88 188 LYS A CA 1
ATOM 1550 C C . LYS A 1 188 ? 26.069 4.446 -18.503 1.00 95.88 188 LYS A C 1
ATOM 1552 O O . LYS A 1 188 ? 27.087 3.846 -18.818 1.00 95.88 188 LYS A O 1
ATOM 1557 N N . ASN A 1 189 ? 25.228 3.972 -17.585 1.00 97.25 189 ASN A N 1
ATOM 1558 C CA . ASN A 1 189 ? 25.441 2.691 -16.917 1.00 97.25 189 ASN A CA 1
ATOM 1559 C C . ASN A 1 189 ? 24.972 1.546 -17.825 1.00 97.25 189 ASN A C 1
ATOM 1561 O O . ASN A 1 189 ? 23.775 1.431 -18.092 1.00 97.25 189 ASN A O 1
ATOM 1565 N N . GLU A 1 190 ? 25.900 0.686 -18.245 1.00 95.12 190 GLU A N 1
ATOM 1566 C CA . GLU A 1 190 ? 25.619 -0.385 -19.208 1.00 95.12 190 GLU A CA 1
ATOM 1567 C C . GLU A 1 190 ? 24.551 -1.367 -18.706 1.00 95.12 190 GLU A C 1
ATOM 1569 O O . GLU A 1 190 ? 23.657 -1.752 -19.452 1.00 95.12 190 GLU A O 1
ATOM 1574 N N . LYS A 1 191 ? 24.542 -1.690 -17.405 1.00 94.44 191 LYS A N 1
ATOM 1575 C CA . LYS A 1 191 ? 23.510 -2.553 -16.808 1.00 94.44 191 LYS A CA 1
ATOM 1576 C C . LYS A 1 191 ? 22.117 -1.930 -16.930 1.00 94.44 191 LYS A C 1
ATOM 1578 O O . LYS A 1 191 ? 21.164 -2.619 -17.287 1.00 94.44 191 LYS A O 1
ATOM 1583 N N . HIS A 1 192 ? 21.979 -0.640 -16.626 1.00 95.25 192 HIS A N 1
ATOM 1584 C CA . HIS A 1 192 ? 20.690 0.055 -16.735 1.00 95.25 192 HIS A CA 1
ATOM 1585 C C . HIS A 1 192 ? 20.259 0.213 -18.192 1.00 95.25 192 HIS A C 1
ATOM 1587 O O . HIS A 1 192 ? 19.082 0.053 -18.505 1.00 95.25 192 HIS A O 1
ATOM 1593 N N . LYS A 1 193 ? 21.215 0.484 -19.082 1.00 95.50 193 LYS A N 1
ATOM 1594 C CA . LYS A 1 193 ? 20.971 0.591 -20.516 1.00 95.50 193 LYS A CA 1
ATOM 1595 C C . LYS A 1 193 ? 20.439 -0.728 -21.077 1.00 95.50 193 LYS A C 1
ATOM 1597 O O . LYS A 1 193 ? 19.379 -0.724 -21.695 1.00 95.50 193 LYS A O 1
ATOM 1602 N N . THR A 1 194 ? 21.085 -1.852 -20.768 1.00 93.44 194 THR A N 1
ATOM 1603 C CA . THR A 1 194 ? 20.617 -3.197 -21.142 1.00 93.44 194 THR A CA 1
ATOM 1604 C C . THR A 1 194 ? 19.221 -3.489 -20.599 1.00 93.44 194 THR A C 1
ATOM 1606 O O . THR A 1 194 ? 18.370 -3.984 -21.333 1.00 93.44 194 THR A O 1
ATOM 1609 N N . LEU A 1 195 ? 18.941 -3.124 -19.343 1.00 95.00 195 LEU A N 1
ATOM 1610 C CA . LEU A 1 195 ? 17.613 -3.295 -18.746 1.00 95.00 195 LEU A CA 1
ATOM 1611 C C . LEU A 1 195 ? 16.530 -2.532 -19.530 1.00 95.00 195 LEU A C 1
ATOM 1613 O O . LEU A 1 195 ? 15.471 -3.086 -19.814 1.00 95.00 195 LEU A O 1
ATOM 1617 N N . LEU A 1 196 ? 16.801 -1.281 -19.910 1.00 95.50 196 LEU A N 1
ATOM 1618 C CA . LEU A 1 196 ? 15.871 -0.464 -20.694 1.00 95.50 196 LEU A CA 1
ATOM 1619 C C . LEU A 1 196 ? 15.690 -0.994 -22.118 1.00 95.50 196 LEU A C 1
ATOM 1621 O O . LEU A 1 196 ? 14.564 -1.013 -22.611 1.00 95.50 196 LEU A O 1
ATOM 1625 N N . PHE A 1 197 ? 16.762 -1.471 -22.757 1.00 93.81 197 PHE A N 1
ATOM 1626 C CA . PHE A 1 197 ? 16.668 -2.140 -24.055 1.00 93.81 197 PHE A CA 1
ATOM 1627 C C . PHE A 1 197 ? 15.784 -3.383 -23.984 1.00 93.81 197 PHE A C 1
ATOM 1629 O O . PHE A 1 197 ? 14.930 -3.560 -24.849 1.00 93.81 197 PHE A O 1
ATOM 1636 N N . LEU A 1 198 ? 15.934 -4.214 -22.949 1.00 93.56 198 LEU A N 1
ATOM 1637 C CA . LEU A 1 198 ? 15.091 -5.393 -22.748 1.00 93.56 198 LEU A CA 1
ATOM 1638 C C . LEU A 1 198 ? 13.625 -5.002 -22.548 1.00 93.56 198 LEU A C 1
ATOM 1640 O O . LEU A 1 198 ? 12.763 -5.534 -23.243 1.00 93.56 198 LEU A O 1
ATOM 1644 N N . ILE A 1 199 ? 13.335 -4.032 -21.675 1.00 95.06 199 ILE A N 1
ATOM 1645 C CA . ILE A 1 199 ? 11.964 -3.533 -21.463 1.00 95.06 199 ILE A CA 1
ATOM 1646 C C . ILE A 1 199 ? 11.351 -3.056 -22.786 1.00 95.06 199 ILE A C 1
ATOM 1648 O O . ILE A 1 199 ? 10.235 -3.448 -23.115 1.00 95.06 199 ILE A O 1
ATOM 1652 N N . TYR A 1 200 ? 12.078 -2.238 -23.551 1.00 94.44 200 TYR A N 1
ATOM 1653 C CA . TYR A 1 200 ? 11.569 -1.664 -24.795 1.00 94.44 200 TYR A CA 1
ATOM 1654 C C . TYR A 1 200 ? 11.374 -2.713 -25.899 1.00 94.44 200 TYR A C 1
ATOM 1656 O O . TYR A 1 200 ? 10.340 -2.722 -26.558 1.00 94.44 200 TYR A O 1
ATOM 1664 N N . SER A 1 201 ? 12.346 -3.609 -26.092 1.00 92.56 201 SER A N 1
ATOM 1665 C CA . SER A 1 201 ? 12.336 -4.586 -27.193 1.00 92.56 201 SER A CA 1
ATOM 1666 C C . SER A 1 201 ? 11.445 -5.802 -26.945 1.00 92.56 201 SER A C 1
ATOM 1668 O O . SER A 1 201 ? 10.923 -6.372 -27.898 1.00 92.56 201 SER A O 1
ATOM 1670 N N . SER A 1 202 ? 11.266 -6.205 -25.684 1.00 92.75 202 SER A N 1
ATOM 1671 C CA . SER A 1 202 ? 10.529 -7.426 -25.321 1.00 92.75 202 SER A CA 1
ATOM 1672 C C . SER A 1 202 ? 9.281 -7.174 -24.472 1.00 92.75 202 SER A C 1
ATOM 1674 O O . SER A 1 202 ? 8.589 -8.118 -24.101 1.00 92.75 202 SER A O 1
ATOM 1676 N N . GLY A 1 203 ? 8.962 -5.910 -24.172 1.00 92.62 203 GLY A N 1
ATOM 1677 C CA . GLY A 1 203 ? 7.740 -5.531 -23.457 1.00 92.62 203 GLY A CA 1
ATOM 1678 C C . GLY A 1 203 ? 7.688 -5.989 -21.996 1.00 92.62 203 GLY A C 1
ATOM 1679 O O . GLY A 1 203 ? 6.605 -6.044 -21.412 1.00 92.62 203 GLY A O 1
ATOM 1680 N N . LEU A 1 204 ? 8.835 -6.329 -21.398 1.00 93.94 204 LEU A N 1
ATOM 1681 C CA . LEU A 1 204 ? 8.907 -6.833 -20.026 1.00 93.94 204 LEU A CA 1
ATOM 1682 C C . LEU A 1 204 ? 8.492 -5.765 -19.014 1.00 93.94 204 LEU A C 1
ATOM 1684 O O . LEU A 1 204 ? 8.947 -4.619 -19.046 1.00 93.94 204 LEU A O 1
ATOM 1688 N N . ARG A 1 205 ? 7.692 -6.165 -18.026 1.00 93.19 205 ARG A N 1
ATOM 1689 C CA . ARG A 1 205 ? 7.393 -5.325 -16.863 1.00 93.19 205 ARG A CA 1
ATOM 1690 C C . ARG A 1 205 ? 8.637 -5.191 -15.990 1.00 93.19 205 ARG A C 1
ATOM 1692 O O . ARG A 1 205 ? 9.437 -6.116 -15.869 1.00 93.19 205 ARG A O 1
ATOM 1699 N N . VAL A 1 206 ? 8.740 -4.082 -15.252 1.00 92.00 206 VAL A N 1
ATOM 1700 C CA . VAL A 1 206 ? 9.851 -3.827 -14.309 1.00 92.00 206 VAL A CA 1
ATOM 1701 C C . VAL A 1 206 ? 10.099 -5.000 -13.352 1.00 92.00 206 VAL A C 1
ATOM 1703 O O . VAL A 1 206 ? 11.242 -5.326 -13.049 1.00 92.00 206 VAL A O 1
ATOM 1706 N N . GLY A 1 207 ? 9.037 -5.658 -12.879 1.00 90.44 207 GLY A N 1
ATOM 1707 C CA . GLY A 1 207 ? 9.171 -6.809 -11.986 1.00 90.44 207 GLY A CA 1
ATOM 1708 C C . GLY A 1 207 ? 9.758 -8.045 -12.671 1.00 90.44 207 GLY A C 1
ATOM 1709 O O . GLY A 1 207 ? 10.474 -8.799 -12.027 1.00 90.44 207 GLY A O 1
ATOM 1710 N N . GLU A 1 208 ? 9.466 -8.242 -13.952 1.00 94.06 208 GLU A N 1
ATOM 1711 C CA . GLU A 1 208 ? 9.920 -9.390 -14.739 1.00 94.06 208 GLU A CA 1
ATOM 1712 C C . GLU A 1 208 ? 11.410 -9.230 -15.068 1.00 94.06 208 GLU A C 1
ATOM 1714 O O . GLU A 1 208 ? 12.217 -10.083 -14.711 1.00 94.06 208 GLU A O 1
ATOM 1719 N N . VAL A 1 209 ? 11.809 -8.078 -15.620 1.00 94.12 209 VAL A N 1
ATOM 1720 C CA . VAL A 1 209 ? 13.209 -7.822 -16.008 1.00 94.12 209 VAL A CA 1
ATOM 1721 C C . VAL A 1 209 ? 14.169 -7.787 -14.813 1.00 94.12 209 VAL A C 1
ATOM 1723 O O . VAL A 1 209 ? 15.321 -8.190 -14.929 1.00 94.12 209 VAL A O 1
ATOM 1726 N N . THR A 1 210 ? 13.707 -7.349 -13.637 1.00 92.81 210 THR A N 1
ATOM 1727 C CA . THR A 1 210 ? 14.541 -7.316 -12.421 1.00 92.81 210 THR A CA 1
ATOM 1728 C C . THR A 1 210 ? 14.735 -8.686 -11.775 1.00 92.81 210 THR A C 1
ATOM 1730 O O . THR A 1 210 ? 15.644 -8.834 -10.961 1.00 92.81 210 THR A O 1
ATOM 1733 N N . ARG A 1 211 ? 13.906 -9.681 -12.119 1.00 93.25 211 ARG A N 1
ATOM 1734 C CA . ARG A 1 211 ? 14.032 -11.071 -11.650 1.00 93.25 211 ARG A CA 1
ATOM 1735 C C . ARG A 1 211 ? 14.630 -12.011 -12.694 1.00 93.25 211 ARG A C 1
ATOM 1737 O O . ARG A 1 211 ? 14.805 -13.189 -12.391 1.00 93.25 211 ARG A O 1
ATOM 1744 N N . LEU A 1 212 ? 14.920 -11.507 -13.892 1.00 93.81 212 LEU A N 1
ATOM 1745 C CA . LEU A 1 212 ? 15.441 -12.308 -14.988 1.00 93.81 212 LEU A CA 1
ATOM 1746 C C . LEU A 1 212 ? 16.788 -12.928 -14.607 1.00 93.81 212 LEU A C 1
ATOM 1748 O O . LEU A 1 212 ? 17.683 -12.237 -14.110 1.00 93.81 212 LEU A O 1
ATOM 1752 N N . LYS A 1 213 ? 16.936 -14.227 -14.857 1.00 9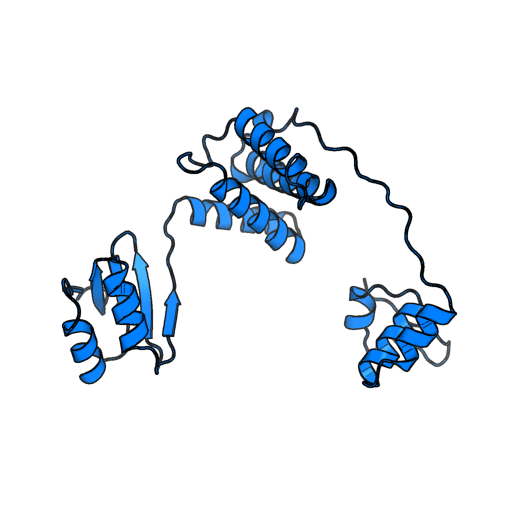3.75 213 LYS A N 1
ATOM 1753 C CA . LYS A 1 213 ? 18.193 -14.945 -14.648 1.00 93.75 213 LYS A CA 1
ATOM 1754 C C . LYS A 1 213 ? 18.875 -15.246 -15.978 1.00 93.75 213 LYS A C 1
ATOM 1756 O O . LYS A 1 213 ? 18.248 -15.243 -17.030 1.00 93.75 213 LYS A O 1
ATOM 1761 N N . ILE A 1 214 ? 20.164 -15.579 -15.924 1.00 92.94 214 ILE A N 1
ATOM 1762 C CA . ILE A 1 214 ? 20.936 -15.971 -17.115 1.00 92.94 214 ILE A CA 1
ATOM 1763 C C . ILE A 1 214 ? 20.298 -17.191 -17.801 1.00 92.94 214 ILE A C 1
ATOM 1765 O O . ILE A 1 214 ? 20.179 -17.212 -19.020 1.00 92.94 214 ILE A O 1
ATOM 1769 N N . GLU A 1 215 ? 19.813 -18.162 -17.020 1.00 95.56 215 GLU A N 1
ATOM 1770 C CA . GLU A 1 215 ? 19.120 -19.367 -17.510 1.00 95.56 215 GLU A CA 1
ATOM 1771 C C . GLU A 1 215 ? 17.806 -19.086 -18.254 1.00 95.56 215 GLU A C 1
ATOM 1773 O O . GLU A 1 215 ? 17.300 -19.953 -18.965 1.00 95.56 215 GLU A O 1
ATOM 1778 N N . ASP A 1 216 ? 17.241 -17.889 -18.096 1.00 94.69 216 ASP A N 1
ATOM 1779 C CA . ASP A 1 216 ? 16.020 -17.484 -18.783 1.00 94.69 216 ASP A CA 1
ATOM 1780 C C . ASP A 1 216 ? 16.295 -16.923 -20.189 1.00 94.69 216 ASP A C 1
ATOM 1782 O O . ASP A 1 216 ? 15.361 -16.756 -20.974 1.00 94.69 216 ASP A O 1
ATOM 1786 N N . ILE A 1 217 ? 17.560 -16.650 -20.531 1.00 94.12 217 ILE A N 1
ATOM 1787 C CA . ILE A 1 217 ? 17.969 -16.150 -21.847 1.00 94.12 217 ILE A CA 1
ATOM 1788 C C . ILE A 1 217 ? 18.316 -17.339 -22.745 1.00 94.12 217 ILE A C 1
ATOM 1790 O O . ILE A 1 217 ? 19.368 -17.963 -22.621 1.00 94.12 217 ILE A O 1
ATOM 1794 N N . ILE A 1 218 ? 17.431 -17.639 -23.693 1.00 96.06 218 ILE A N 1
ATOM 1795 C CA . ILE A 1 218 ? 17.583 -18.751 -24.633 1.00 96.06 218 ILE A CA 1
ATOM 1796 C C . ILE A 1 218 ? 18.084 -18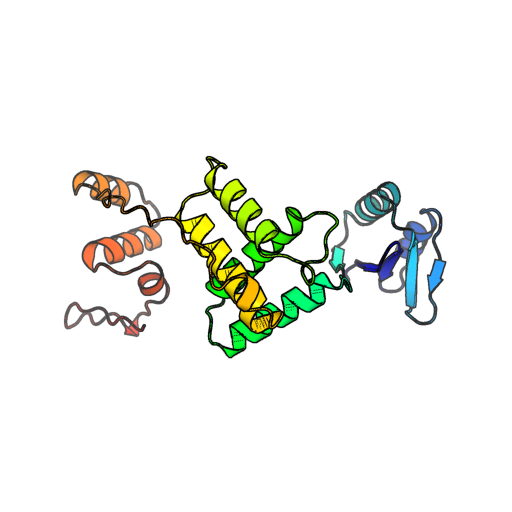.188 -25.965 1.00 96.06 218 ILE A C 1
ATOM 1798 O O . ILE A 1 218 ? 17.329 -18.033 -26.930 1.00 96.06 218 ILE A O 1
ATOM 1802 N N . SER A 1 219 ? 19.380 -17.872 -26.017 1.00 93.25 219 SER A N 1
ATOM 1803 C CA . SER A 1 219 ? 20.014 -17.227 -27.178 1.00 93.25 219 SER A CA 1
ATOM 1804 C C . SER A 1 219 ? 19.912 -18.050 -28.464 1.00 93.25 219 SER A C 1
ATOM 1806 O O . SER A 1 219 ? 19.795 -17.479 -29.540 1.00 93.25 219 SER A O 1
ATOM 1808 N N . SER A 1 220 ? 19.873 -19.384 -28.373 1.00 95.81 220 SER A N 1
ATOM 1809 C CA . SER A 1 220 ? 19.727 -20.272 -29.541 1.00 95.81 220 SER A CA 1
ATOM 1810 C C . SER A 1 220 ? 18.422 -20.066 -30.312 1.00 95.81 220 SER A C 1
ATOM 1812 O O . SER A 1 220 ? 18.341 -20.416 -31.485 1.00 95.81 220 SER A O 1
ATOM 1814 N N . ARG A 1 221 ? 17.396 -19.515 -29.656 1.00 94.94 221 ARG A N 1
ATOM 1815 C CA . ARG A 1 221 ? 16.086 -19.238 -30.256 1.00 94.94 221 ARG A CA 1
ATOM 1816 C C . ARG A 1 221 ? 15.694 -17.765 -30.172 1.00 94.94 221 ARG A C 1
ATOM 1818 O O . ARG A 1 221 ? 14.566 -17.435 -30.512 1.00 94.94 221 ARG A O 1
ATOM 1825 N N . MET A 1 222 ? 16.595 -16.898 -29.700 1.00 93.06 222 MET A N 1
ATOM 1826 C CA . MET A 1 222 ? 16.322 -15.480 -29.442 1.00 93.06 222 MET A CA 1
ATOM 1827 C C . MET A 1 222 ? 15.073 -15.262 -28.569 1.00 93.06 222 MET A C 1
ATOM 1829 O O . MET A 1 222 ? 14.254 -14.386 -28.838 1.00 93.06 222 MET A O 1
ATOM 1833 N N . MET A 1 223 ? 14.919 -16.077 -27.518 1.00 94.75 223 MET A N 1
ATOM 1834 C CA . MET A 1 223 ? 13.771 -16.025 -26.607 1.00 94.75 223 MET A CA 1
ATOM 1835 C C . MET A 1 223 ? 14.181 -15.704 -25.172 1.00 94.75 223 MET A C 1
ATOM 1837 O O . MET A 1 223 ? 15.268 -16.067 -24.721 1.00 94.75 223 MET A O 1
ATOM 1841 N N . ILE A 1 224 ? 13.260 -15.074 -24.442 1.00 94.62 224 ILE A N 1
ATOM 1842 C CA . ILE A 1 224 ? 13.378 -14.805 -23.010 1.00 94.62 224 ILE A CA 1
ATOM 1843 C C . ILE A 1 224 ? 12.239 -15.533 -22.295 1.00 94.62 224 ILE A C 1
ATOM 1845 O O . ILE A 1 224 ? 11.067 -15.318 -22.607 1.00 94.62 224 ILE A O 1
ATOM 1849 N N . ARG A 1 225 ? 12.573 -16.393 -21.332 1.00 94.62 225 ARG A N 1
ATOM 1850 C CA . ARG A 1 225 ? 11.593 -17.058 -20.470 1.00 94.62 225 ARG A CA 1
ATOM 1851 C C . ARG A 1 225 ? 11.209 -16.134 -19.315 1.00 94.62 225 ARG A C 1
ATOM 1853 O O . ARG A 1 225 ? 12.063 -15.690 -18.558 1.00 94.62 225 ARG A O 1
ATOM 1860 N N . VAL A 1 226 ? 9.917 -15.868 -19.147 1.00 93.31 226 VAL A N 1
ATOM 1861 C CA . VAL A 1 226 ? 9.411 -15.042 -18.041 1.00 93.31 226 VAL A CA 1
ATOM 1862 C C . VAL A 1 226 ? 8.764 -15.938 -16.996 1.00 93.31 226 VAL A C 1
ATOM 1864 O O . VAL A 1 226 ? 7.728 -16.546 -17.253 1.00 93.31 226 VAL A O 1
ATOM 1867 N N . ASN A 1 227 ? 9.366 -16.000 -15.810 1.00 85.69 227 ASN A N 1
ATOM 1868 C CA . ASN A 1 227 ? 8.798 -16.708 -14.665 1.00 85.69 227 ASN A CA 1
ATOM 1869 C C . ASN A 1 227 ? 7.888 -15.736 -13.888 1.00 85.69 227 ASN A C 1
ATOM 1871 O O . ASN A 1 227 ? 8.373 -14.721 -13.368 1.00 85.69 227 ASN A O 1
ATOM 1875 N N . GLN A 1 228 ? 6.577 -16.006 -13.875 1.00 68.62 228 GLN A N 1
ATOM 1876 C CA . GLN A 1 228 ? 5.570 -15.172 -13.199 1.00 68.62 228 GLN A CA 1
ATOM 1877 C C . GLN A 1 228 ? 5.512 -15.430 -11.696 1.00 68.62 228 GLN A C 1
ATOM 1879 O O . GLN A 1 228 ? 5.520 -16.614 -11.297 1.00 68.62 228 GLN A O 1
#

Organism: NCBI:txid1403537

InterPro domains:
  IPR002104 Integrase, catalytic domain [PS51898] (170-228)
  IPR004107 Integrase, SAM-like, N-terminal [PF13495] (75-155)
  IPR010998 Integrase/recombinase, N-terminal [G3DSA:1.10.150.130] (72-159)
  IPR011010 DNA breaking-rejoining enzyme, catalytic core [SSF56349] (76-226)
  IPR013762 Integrase-like, catalytic domain superfamily [G3DSA:1.10.443.10] (164-228)
  IPR044068 Core-binding (CB) domain [PS51900] (70-153)
  IPR050090 Bacterial tyrosine recombinase XerC/XerD complex [PTHR30349] (71-226)

Secondary structure (DSSP, 8-state):
-PEEEEEETTEEEEE----HHHHHHHHTSTT-EEETTTTEEEEE--HHHHHHHHHHTTTS-EEEE----SHHHHHHHHHHHHHHHTT--HHHHHHHHHHHHHHHTTSTTS-GGG--HHHHHHHHHHHHHSTT--HHHHHHHHHHHHHIIIIISS-THHHHT---PPPP-PPP-PPPHHHHHHHHHH---HHHHHHHHHHHHH---HHHHTT--GGGEEGGGTEE----

Nearest PDB structures (foldseek):
  2a3v-assembly1_A  TM=8.593E-01  e=3.640E-08  Vibrio cholerae O1 biovar El Tor str. N16961
  2a3v-assembly1_C  TM=8.600E-01  e=8.646E-08  Vibrio cholerae O1 biovar El Tor str. N16961
  2a3v-assembly1_D  TM=8.121E-01  e=3.075E-07  Vibrio cholerae O1 biovar El Tor str. N16961
  5hxy-assembly3_C  TM=5.219E-01  e=4.626E-06  Thermoplasma acidophilum DSM 1728
  6wq0-assembly1_A  TM=3.693E-01  e=8.965E+00  unclassified Rudivirus

Radius of gyration: 25.9 Å; Cα contacts (8 Å, |Δi|>4): 217; chains: 1; bounding box: 53×38×71 Å

Solvent-accessible surface area (backbone atoms only — not comparable to full-atom values): 13600 Å² total; per-residue (Å²): 135,54,44,35,41,30,40,54,90,67,30,32,38,43,38,63,79,96,43,75,69,62,52,54,59,51,69,73,45,81,73,59,43,80,38,80,89,77,68,28,39,36,30,57,61,42,76,67,53,52,51,48,51,52,59,80,42,61,92,48,62,66,46,77,47,70,58,64,82,45,74,63,48,56,50,54,50,51,46,51,50,54,39,51,75,73,67,51,51,71,69,55,48,53,52,34,54,52,38,49,55,54,50,55,70,67,44,72,98,56,64,83,90,74,66,51,47,63,57,55,50,52,51,50,48,53,34,65,71,34,90,89,41,47,52,67,53,42,50,49,39,52,51,33,52,42,46,43,30,39,72,65,69,65,45,40,78,56,50,68,84,59,84,77,70,73,78,79,84,74,78,84,86,75,80,53,72,67,55,51,51,52,54,58,70,68,46,82,51,65,71,60,32,52,51,51,50,46,30,70,76,71,67,47,51,75,73,51,65,76,66,61,51,76,89,30,55,39,72,96,73,76,42,74,61,82,82,129

Mean predicted aligned error: 13.99 Å